Protein AF-A0A1A2FTA5-F1 (afdb_monomer_lite)

Radius of gyration: 16.91 Å; chains: 1; bounding box: 41×37×42 Å

pLDDT: mean 90.86, std 9.46, range [50.75, 98.69]

Foldseek 3Di:
DPLDALVVVLVCLVVVLVVLDQADEDDHHLSLLVLVQPVVSQVVCCVVVVDPDGRDLVVSLVSLLSNLVSCCPSRVYQYEYEQYAQQFLDLPDPQPSSVSSNVSSVSNSVSSVVSCVVSVHHYQDLRVLNVVVSVPDPDTTGPNDDDPVLVVVLVCCVPPDPPAALVNCCVVVRHDQANRSRHGGPNVVVSVCVSVVVVVVD

Structure (mmCIF, N/CA/C/O backbone):
data_AF-A0A1A2FTA5-F1
#
_entry.id   AF-A0A1A2FTA5-F1
#
loop_
_atom_site.group_PDB
_atom_site.id
_atom_site.type_symbol
_atom_site.label_atom_id
_atom_site.label_alt_id
_atom_site.label_comp_id
_atom_site.label_asym_id
_atom_site.label_entity_id
_atom_site.label_seq_id
_atom_site.pdbx_PDB_ins_code
_atom_site.Cartn_x
_atom_site.Cartn_y
_atom_site.Cartn_z
_atom_site.occupancy
_atom_site.B_iso_or_equiv
_atom_site.auth_seq_id
_atom_site.auth_comp_id
_atom_site.auth_asym_id
_atom_site.auth_atom_id
_atom_site.pdbx_PDB_model_num
ATOM 1 N N . MET A 1 1 ? -12.292 2.101 -1.829 1.00 52.12 1 MET A N 1
ATOM 2 C CA . MET A 1 1 ? -12.920 2.127 -3.168 1.00 52.12 1 MET A CA 1
ATOM 3 C C . MET A 1 1 ? -11.838 2.411 -4.208 1.00 52.12 1 MET A C 1
ATOM 5 O O . MET A 1 1 ? -10.692 2.643 -3.828 1.00 52.12 1 MET A O 1
ATOM 9 N N . GLY A 1 2 ? -12.148 2.350 -5.509 1.00 70.06 2 GLY A N 1
ATOM 10 C CA . GLY A 1 2 ? -11.152 2.575 -6.565 1.00 70.06 2 GLY A CA 1
ATOM 11 C C . GLY A 1 2 ? -10.458 3.941 -6.444 1.00 70.06 2 GLY A C 1
ATOM 12 O O . GLY A 1 2 ? -11.114 4.988 -6.419 1.00 70.06 2 GLY A O 1
ATOM 13 N N . GLY A 1 3 ? -9.126 3.929 -6.353 1.00 75.19 3 GLY A N 1
ATOM 14 C CA . GLY A 1 3 ? -8.300 5.142 -6.352 1.00 75.19 3 GLY A CA 1
ATOM 15 C C . GLY A 1 3 ? -8.354 6.001 -5.080 1.00 75.19 3 GLY A C 1
ATOM 16 O O . GLY A 1 3 ? -7.946 7.158 -5.134 1.00 75.19 3 GLY A O 1
ATOM 17 N N . ASP A 1 4 ? -8.891 5.504 -3.961 1.00 87.50 4 ASP A N 1
ATOM 18 C CA . ASP A 1 4 ? -8.940 6.260 -2.698 1.00 87.50 4 ASP A CA 1
ATOM 19 C C . ASP A 1 4 ? -7.559 6.423 -2.053 1.00 87.50 4 ASP A C 1
ATOM 21 O O . ASP A 1 4 ? -6.738 5.504 -2.079 1.00 87.50 4 ASP A O 1
ATOM 25 N N . LEU A 1 5 ? -7.333 7.586 -1.438 1.00 92.94 5 LEU A N 1
ATOM 26 C CA . LEU A 1 5 ? -6.205 7.845 -0.542 1.00 92.94 5 LEU A CA 1
ATOM 27 C C . LEU A 1 5 ? -6.625 7.624 0.920 1.00 92.94 5 LEU A C 1
ATOM 29 O O . LEU A 1 5 ? -7.819 7.541 1.227 1.00 92.94 5 LEU A O 1
ATOM 33 N N . SER A 1 6 ? -5.659 7.611 1.841 1.00 94.19 6 SER A N 1
ATOM 34 C CA . SER A 1 6 ? -5.914 7.535 3.293 1.00 94.19 6 SER A CA 1
ATOM 35 C C . SER A 1 6 ? -6.931 8.573 3.789 1.00 94.19 6 SER A C 1
ATOM 37 O O . SER A 1 6 ? -7.810 8.262 4.590 1.00 94.19 6 SER A O 1
ATOM 39 N N . PHE A 1 7 ? -6.893 9.782 3.232 1.00 92.81 7 PHE A N 1
ATOM 40 C CA . PHE A 1 7 ? -7.853 10.845 3.529 1.00 92.81 7 PHE A CA 1
ATOM 41 C C . PHE A 1 7 ? -9.300 10.469 3.176 1.00 92.81 7 PHE A C 1
ATOM 43 O O . PHE A 1 7 ? -10.237 10.784 3.908 1.00 92.81 7 PHE A O 1
ATOM 50 N N . ASN A 1 8 ? -9.505 9.782 2.050 1.00 91.12 8 ASN A N 1
ATOM 51 C CA . ASN A 1 8 ? -10.828 9.303 1.661 1.00 91.12 8 ASN A CA 1
ATOM 52 C C . ASN A 1 8 ? -11.298 8.197 2.607 1.00 91.12 8 ASN A C 1
ATOM 54 O O . ASN A 1 8 ? -12.461 8.202 3.001 1.00 91.12 8 ASN A O 1
ATOM 58 N N . ALA A 1 9 ? -10.395 7.305 3.028 1.00 92.12 9 ALA A N 1
ATOM 59 C CA . ALA A 1 9 ? -10.722 6.255 3.988 1.00 92.12 9 ALA A CA 1
ATOM 60 C C . ALA A 1 9 ? -11.258 6.831 5.309 1.00 92.12 9 ALA A C 1
ATOM 62 O O . ALA A 1 9 ? -12.267 6.333 5.801 1.00 92.12 9 ALA A O 1
ATOM 63 N N . VAL A 1 10 ? -10.690 7.938 5.812 1.00 93.38 10 VAL A N 1
ATOM 64 C CA . VAL A 1 10 ? -11.210 8.644 7.003 1.00 93.38 10 VAL A CA 1
ATOM 65 C C . VAL A 1 10 ? -12.680 9.049 6.836 1.00 93.38 10 VA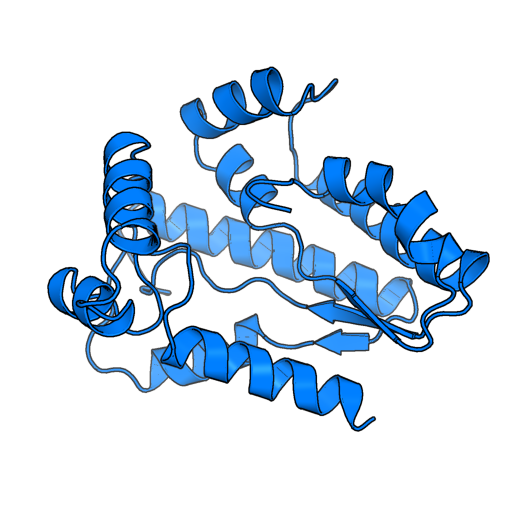L A C 1
ATOM 67 O O . VAL A 1 10 ? -13.475 8.876 7.757 1.00 93.38 10 VAL A O 1
ATOM 70 N N . ARG A 1 11 ? -13.073 9.534 5.651 1.00 90.94 11 ARG A N 1
ATOM 71 C CA . ARG A 1 11 ? -14.462 9.935 5.351 1.00 90.94 11 ARG A CA 1
ATOM 72 C C . ARG A 1 11 ? -15.434 8.759 5.254 1.00 90.94 11 ARG A C 1
ATOM 74 O O . ARG A 1 11 ? -16.642 8.966 5.284 1.00 90.94 11 ARG A O 1
ATOM 81 N N . HIS A 1 12 ? -14.931 7.539 5.094 1.00 90.25 12 HIS A N 1
ATOM 82 C CA . HIS A 1 12 ? -15.756 6.337 5.002 1.00 90.25 12 HIS A CA 1
ATOM 83 C C . HIS A 1 12 ? -15.947 5.634 6.349 1.00 90.25 12 HIS A C 1
ATOM 85 O O . HIS A 1 12 ? -16.748 4.701 6.420 1.00 90.25 12 HIS A O 1
ATOM 91 N N . LEU A 1 13 ? -15.257 6.081 7.405 1.00 93.94 13 LEU A N 1
ATOM 92 C CA . LEU A 1 13 ? -15.263 5.411 8.703 1.00 93.94 13 LEU A CA 1
ATOM 93 C C . LEU A 1 13 ? -16.653 5.335 9.325 1.00 93.94 13 LEU A C 1
ATOM 95 O O . LEU A 1 13 ? -16.993 4.262 9.794 1.00 93.94 13 LEU A O 1
ATOM 99 N N . ASP A 1 14 ? -17.481 6.381 9.234 1.00 94.19 14 ASP A N 1
ATOM 100 C CA . ASP A 1 14 ? -18.837 6.384 9.815 1.00 94.19 14 ASP A CA 1
ATOM 101 C C . ASP A 1 14 ? -19.676 5.197 9.316 1.00 94.19 14 ASP A C 1
ATOM 103 O O . ASP A 1 14 ? -20.380 4.538 10.077 1.00 94.19 14 ASP A O 1
ATOM 107 N N . ARG A 1 15 ? -19.567 4.878 8.019 1.00 93.62 15 ARG A N 1
ATOM 108 C CA . ARG A 1 15 ? -20.275 3.741 7.420 1.00 93.62 15 ARG A CA 1
ATOM 109 C C . ARG A 1 15 ? -19.711 2.405 7.897 1.00 93.62 15 ARG A C 1
ATOM 111 O O . ARG A 1 15 ? -20.467 1.449 8.011 1.00 93.62 15 ARG A O 1
ATOM 118 N N . VAL A 1 16 ? -18.401 2.318 8.116 1.00 93.38 16 VAL A N 1
ATOM 119 C CA . VAL A 1 16 ? -17.742 1.087 8.573 1.00 93.38 16 VAL A CA 1
ATOM 120 C C . VAL A 1 16 ? -18.032 0.845 10.052 1.00 93.38 16 VAL A C 1
ATOM 122 O O . VAL A 1 16 ? -18.391 -0.269 10.420 1.00 93.38 16 VAL A O 1
ATOM 125 N N . THR A 1 17 ? -17.933 1.877 10.892 1.00 94.44 17 THR A N 1
ATOM 126 C CA . THR A 1 17 ? -18.156 1.762 12.336 1.00 94.44 17 THR A CA 1
ATOM 127 C C . THR A 1 17 ? -19.614 1.448 12.657 1.00 94.44 17 THR A C 1
ATOM 129 O O . THR A 1 17 ? -19.875 0.624 13.530 1.00 94.44 17 THR A O 1
ATOM 132 N N . ALA A 1 18 ? -20.563 1.970 11.872 1.00 95.19 18 ALA A N 1
ATOM 133 C CA . ALA A 1 18 ? -21.981 1.626 11.986 1.00 95.19 18 ALA A CA 1
ATOM 134 C C . ALA A 1 18 ? -22.287 0.126 11.783 1.00 95.19 18 ALA A C 1
ATOM 136 O O . ALA A 1 18 ? -23.296 -0.358 12.292 1.00 95.19 18 ALA A O 1
ATOM 137 N N . LEU A 1 19 ? -21.432 -0.624 11.073 1.00 95.56 19 LEU A N 1
ATOM 138 C CA . LEU A 1 19 ? -21.598 -2.073 10.889 1.00 95.56 19 LEU A CA 1
ATOM 139 C C . LEU A 1 19 ? -21.147 -2.893 12.108 1.00 95.56 19 LEU A C 1
ATOM 141 O O . LEU A 1 19 ? -21.440 -4.084 12.161 1.00 95.56 19 LEU A O 1
ATOM 145 N N . ARG A 1 20 ? -20.430 -2.276 13.059 1.00 94.25 20 ARG A N 1
ATOM 146 C CA . ARG A 1 20 ? -19.798 -2.922 14.225 1.00 94.25 20 ARG A CA 1
ATOM 147 C C . ARG A 1 20 ? -19.062 -4.235 13.890 1.00 94.25 20 ARG A C 1
ATOM 149 O O . ARG A 1 20 ? -19.400 -5.285 14.441 1.00 94.25 20 ARG A O 1
ATOM 156 N N . PRO A 1 21 ? -18.101 -4.213 12.950 1.00 95.56 21 PRO A N 1
ATOM 157 C CA . PRO A 1 21 ? -17.338 -5.405 12.602 1.00 95.56 21 PRO A CA 1
ATOM 158 C C . PRO A 1 21 ? -16.468 -5.875 13.773 1.00 95.56 21 PRO A C 1
ATOM 160 O O . PRO A 1 21 ? -15.820 -5.066 14.425 1.00 95.56 21 PRO A O 1
ATOM 163 N N . GLU A 1 22 ? -16.371 -7.189 13.969 1.00 95.75 22 GLU A N 1
ATOM 164 C CA . GLU A 1 22 ? -15.454 -7.779 14.957 1.00 95.75 22 GLU A CA 1
ATOM 165 C C . GLU A 1 22 ? -13.980 -7.576 14.561 1.00 95.75 22 GLU A C 1
ATOM 167 O O . GLU A 1 22 ? -13.123 -7.310 15.400 1.00 95.75 22 GLU A O 1
ATOM 172 N N . ARG A 1 23 ? -13.677 -7.677 13.259 1.00 96.50 23 ARG A N 1
ATOM 173 C CA . ARG A 1 23 ? -12.330 -7.512 12.697 1.00 96.50 23 ARG A CA 1
ATOM 174 C C . ARG A 1 23 ? -12.360 -6.568 11.500 1.00 96.50 23 ARG A C 1
ATOM 176 O O . ARG A 1 23 ? -13.249 -6.663 10.653 1.00 96.50 23 ARG A O 1
ATOM 183 N N . VAL A 1 24 ? -11.361 -5.693 11.388 1.00 97.12 24 VAL A N 1
ATOM 184 C CA . VAL A 1 24 ? -11.184 -4.793 10.237 1.00 97.12 24 VAL A CA 1
ATOM 185 C C . VAL A 1 24 ? -9.752 -4.861 9.735 1.00 97.12 24 VAL A C 1
ATOM 187 O O . VAL A 1 24 ? -8.811 -4.634 10.487 1.00 97.12 24 VAL A O 1
ATOM 190 N N . ILE A 1 25 ? -9.592 -5.115 8.437 1.00 97.56 25 ILE A N 1
ATOM 191 C CA . ILE A 1 25 ? -8.298 -5.047 7.757 1.00 97.56 25 ILE A CA 1
ATOM 192 C C . ILE A 1 25 ? -8.193 -3.704 7.044 1.00 97.56 25 ILE A C 1
ATOM 194 O O . ILE A 1 25 ? -9.041 -3.349 6.223 1.00 97.56 25 ILE A O 1
ATOM 198 N N . VAL A 1 26 ? -7.128 -2.968 7.333 1.00 97.44 26 VAL A N 1
ATOM 199 C CA . VAL A 1 26 ? -6.814 -1.691 6.698 1.00 97.44 26 VAL A CA 1
ATOM 200 C C . VAL A 1 26 ? -5.623 -1.896 5.768 1.00 97.44 26 VAL A C 1
ATOM 202 O O . VAL A 1 26 ? -4.483 -2.025 6.208 1.00 97.44 26 VAL A O 1
ATOM 205 N N . LEU A 1 27 ? -5.898 -1.899 4.463 1.00 97.56 27 LEU A N 1
ATOM 206 C CA . LEU A 1 27 ? -4.902 -1.865 3.392 1.00 97.56 27 LEU A CA 1
ATOM 207 C C . LEU A 1 27 ? -5.121 -0.584 2.575 1.00 97.56 27 LEU A C 1
ATOM 209 O O . LEU A 1 27 ? -5.947 -0.542 1.662 1.00 97.56 27 LEU A O 1
ATOM 213 N N . ILE A 1 28 ? -4.424 0.489 2.951 1.00 96.69 28 ILE A N 1
ATOM 214 C CA . ILE A 1 28 ? -4.549 1.819 2.338 1.00 96.69 28 ILE A CA 1
ATOM 215 C C . ILE A 1 28 ? -3.193 2.523 2.323 1.00 96.69 28 ILE A C 1
ATOM 217 O O . ILE A 1 28 ? -2.433 2.423 3.281 1.00 96.69 28 ILE A O 1
ATOM 221 N N . GLY A 1 29 ? -2.894 3.257 1.250 1.00 96.56 29 GLY A N 1
ATOM 222 C CA . GLY A 1 29 ? -1.665 4.056 1.152 1.00 96.56 29 GLY A CA 1
ATOM 223 C C . GLY A 1 29 ? -0.975 4.016 -0.208 1.00 96.56 29 GLY A C 1
ATOM 224 O O . GLY A 1 29 ? -0.219 4.927 -0.527 1.00 96.56 29 GLY A O 1
ATOM 225 N N . THR A 1 30 ? -1.264 3.033 -1.068 1.00 96.62 30 THR A N 1
ATOM 226 C CA . THR A 1 30 ? -0.633 2.957 -2.400 1.00 96.62 30 THR A CA 1
ATOM 227 C C . THR A 1 30 ? -0.904 4.210 -3.237 1.00 96.62 30 THR A C 1
ATOM 229 O O . THR A 1 30 ? 0.002 4.729 -3.884 1.00 96.62 30 THR A O 1
ATOM 232 N N . ASN A 1 31 ? -2.117 4.770 -3.181 1.00 95.31 31 ASN A N 1
ATOM 233 C CA . ASN A 1 31 ? -2.429 6.018 -3.887 1.00 95.31 31 ASN A CA 1
ATOM 234 C C . ASN A 1 31 ? -1.762 7.245 -3.248 1.00 95.31 31 ASN A C 1
ATOM 236 O O . ASN A 1 31 ? -1.413 8.182 -3.962 1.00 95.31 31 ASN A O 1
ATOM 240 N N . ASP A 1 32 ? -1.538 7.243 -1.932 1.00 96.69 32 ASP A N 1
ATOM 241 C CA . ASP A 1 32 ? -0.762 8.275 -1.241 1.00 96.69 32 ASP A CA 1
ATOM 242 C C . ASP A 1 32 ? 0.711 8.249 -1.704 1.00 96.69 32 ASP A C 1
ATOM 244 O O . ASP A 1 32 ? 1.297 9.299 -1.984 1.00 96.69 32 ASP A O 1
ATOM 248 N N . VAL A 1 33 ? 1.281 7.050 -1.893 1.00 97.00 33 VAL A N 1
ATOM 249 C CA . VAL A 1 33 ? 2.614 6.854 -2.490 1.00 97.00 33 VAL A CA 1
ATOM 250 C C . VAL A 1 33 ? 2.639 7.333 -3.940 1.00 97.00 33 VAL A C 1
ATOM 252 O O . VAL A 1 33 ? 3.523 8.105 -4.313 1.00 97.00 33 VAL A O 1
ATOM 255 N N . MET A 1 34 ? 1.652 6.946 -4.754 1.00 95.44 34 MET A N 1
ATOM 256 C CA . MET A 1 34 ? 1.540 7.390 -6.148 1.00 95.44 34 MET A CA 1
ATOM 257 C C . MET A 1 34 ? 1.417 8.914 -6.257 1.00 95.44 34 MET A C 1
ATOM 259 O O . MET A 1 34 ? 2.044 9.518 -7.125 1.00 95.44 34 MET A O 1
ATOM 263 N N . ALA A 1 35 ? 0.664 9.559 -5.361 1.00 94.25 35 ALA A N 1
ATOM 264 C CA . ALA A 1 35 ? 0.546 11.015 -5.310 1.00 94.25 35 ALA A CA 1
ATOM 265 C C . ALA A 1 35 ? 1.850 11.692 -4.868 1.00 94.25 35 ALA A C 1
ATOM 267 O O . ALA A 1 35 ? 2.183 12.760 -5.377 1.00 94.25 35 ALA A O 1
ATOM 268 N N . SER A 1 36 ? 2.624 11.058 -3.987 1.00 94.44 36 SER A N 1
ATOM 269 C CA . SER A 1 36 ? 3.953 11.547 -3.606 1.00 94.44 36 SER A CA 1
ATOM 270 C C . SER A 1 36 ? 4.962 11.397 -4.749 1.00 94.44 36 SER A C 1
ATOM 272 O O . SER A 1 36 ? 5.790 12.278 -4.982 1.00 94.44 36 SER A O 1
ATOM 274 N N . ALA A 1 37 ? 4.889 10.294 -5.498 1.00 94.38 37 ALA A N 1
ATOM 275 C CA . ALA A 1 37 ? 5.814 9.975 -6.578 1.00 94.38 37 ALA A CA 1
ATOM 276 C C . ALA A 1 37 ? 5.525 10.753 -7.874 1.00 94.38 37 ALA A C 1
ATOM 278 O O . ALA A 1 37 ? 6.454 11.221 -8.533 1.00 94.38 37 ALA A O 1
ATOM 279 N N . PHE A 1 38 ? 4.262 10.928 -8.254 1.00 94.44 38 PHE A N 1
ATOM 280 C CA . PHE A 1 38 ? 3.901 11.370 -9.600 1.00 94.44 38 PHE A CA 1
ATOM 281 C C . PHE A 1 38 ? 3.063 12.659 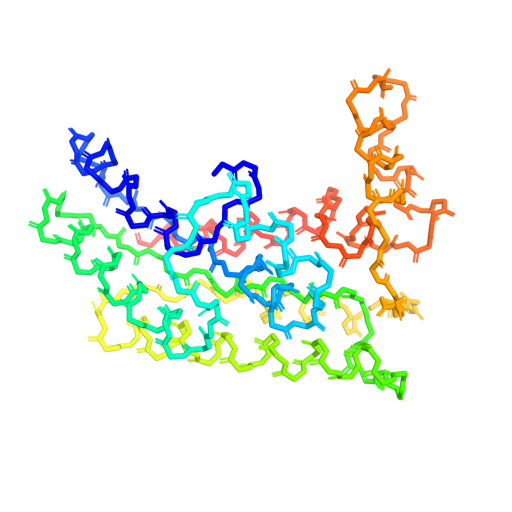-9.575 1.00 94.44 38 PHE A C 1
ATOM 283 O O . PHE A 1 38 ? 1.877 12.618 -9.241 1.00 94.44 38 PHE A O 1
ATOM 290 N N . PRO A 1 39 ? 3.626 13.820 -9.977 1.00 92.19 39 PRO A N 1
ATOM 291 C CA . PRO A 1 39 ? 2.915 15.103 -9.943 1.00 92.19 39 PRO A CA 1
ATOM 292 C C . PRO A 1 39 ? 1.619 15.136 -10.766 1.00 92.19 39 PRO A C 1
ATOM 294 O O . PRO A 1 39 ? 0.645 15.777 -10.369 1.00 92.19 39 PRO A O 1
ATOM 297 N N . ASN A 1 40 ? 1.585 14.435 -11.902 1.00 90.81 40 ASN A N 1
ATOM 298 C CA . ASN A 1 40 ? 0.383 14.286 -12.725 1.00 90.81 40 ASN A CA 1
ATOM 299 C C . ASN A 1 40 ? -0.707 13.483 -11.997 1.00 90.81 40 ASN A C 1
ATOM 301 O O . ASN A 1 40 ? -1.867 13.897 -12.006 1.00 90.81 40 ASN A O 1
ATOM 305 N N . PHE A 1 41 ? -0.342 12.390 -11.319 1.00 91.31 41 PHE A N 1
ATOM 306 C CA . PHE A 1 41 ? -1.273 11.623 -10.490 1.00 91.31 41 PHE A CA 1
ATOM 307 C C . PHE A 1 41 ? -1.783 12.457 -9.314 1.00 91.31 41 PHE A C 1
ATOM 309 O O . PHE A 1 41 ? -2.989 12.541 -9.094 1.00 91.31 41 PHE A O 1
ATOM 316 N N . ARG A 1 42 ? -0.882 13.169 -8.626 1.00 91.25 42 ARG A N 1
ATOM 317 C CA . ARG A 1 42 ? -1.213 14.102 -7.542 1.00 91.25 42 ARG A CA 1
ATOM 318 C C . ARG A 1 42 ? -2.243 15.145 -7.967 1.00 91.25 42 ARG A C 1
ATOM 320 O O . ARG A 1 42 ? -3.235 15.352 -7.273 1.00 91.25 42 ARG A O 1
ATOM 327 N N . ARG A 1 43 ? -2.032 15.794 -9.118 1.00 89.81 43 ARG A N 1
ATOM 328 C CA . ARG A 1 43 ? -2.969 16.793 -9.659 1.00 89.81 43 ARG A CA 1
ATOM 329 C C . ARG A 1 43 ? -4.336 16.174 -9.945 1.00 89.81 43 ARG A C 1
ATOM 331 O O . ARG A 1 43 ? -5.348 16.765 -9.579 1.00 89.81 43 ARG A O 1
ATOM 338 N N . PHE A 1 44 ? -4.354 14.990 -10.556 1.00 88.75 44 PHE A N 1
ATOM 339 C CA . PHE A 1 44 ? -5.585 14.260 -10.848 1.00 88.75 44 PHE A CA 1
ATOM 340 C C . PHE A 1 44 ? -6.377 13.943 -9.572 1.00 88.75 44 PHE A C 1
ATOM 342 O O . PHE A 1 44 ? -7.540 14.336 -9.467 1.00 88.75 44 PHE A O 1
ATOM 349 N N . VAL A 1 45 ? -5.754 13.310 -8.570 1.00 87.62 45 VAL A N 1
ATOM 350 C CA . VAL A 1 45 ? -6.468 12.917 -7.344 1.00 87.62 45 VAL A CA 1
ATOM 351 C C . VAL A 1 45 ? -6.919 14.119 -6.521 1.00 87.62 45 VAL A C 1
ATOM 353 O O . VAL A 1 45 ? -8.000 14.072 -5.946 1.00 87.62 45 VAL A O 1
ATOM 356 N N . ARG A 1 46 ? -6.175 15.233 -6.514 1.00 87.88 46 ARG A N 1
ATOM 357 C CA . ARG A 1 46 ? -6.611 16.458 -5.822 1.00 87.88 46 ARG A CA 1
ATOM 358 C C . ARG A 1 46 ? -7.930 16.995 -6.367 1.00 87.88 46 ARG A C 1
ATOM 360 O O . ARG A 1 46 ? -8.827 17.297 -5.583 1.00 87.88 46 ARG A O 1
ATOM 367 N N . VAL A 1 47 ? -8.053 17.077 -7.692 1.00 85.88 47 VAL A N 1
ATOM 368 C CA . VAL A 1 47 ? -9.275 17.556 -8.353 1.00 85.88 47 VAL A CA 1
ATOM 369 C C . VAL A 1 47 ? -10.399 16.536 -8.188 1.00 85.88 47 VAL A C 1
ATOM 371 O O . VAL A 1 47 ? -11.489 16.878 -7.733 1.00 85.88 47 VAL A O 1
ATOM 374 N N . TRP A 1 48 ? -10.129 15.270 -8.508 1.00 83.31 48 TRP A N 1
ATOM 375 C CA . TRP A 1 48 ? -11.169 14.248 -8.598 1.00 83.31 48 TRP A CA 1
ATOM 376 C C . TRP A 1 48 ? -11.670 13.769 -7.228 1.00 83.31 48 TRP A C 1
ATOM 378 O O . TRP A 1 48 ? -12.864 13.542 -7.047 1.00 83.31 48 TRP A O 1
ATOM 388 N N . LYS A 1 49 ? -10.782 13.675 -6.229 1.00 81.88 49 LYS A N 1
ATOM 389 C CA . LYS A 1 49 ? -11.116 13.266 -4.851 1.00 81.88 49 LYS A CA 1
ATOM 390 C C . LYS A 1 49 ? -11.361 14.450 -3.907 1.00 81.88 49 LYS A C 1
ATOM 392 O O . LYS A 1 49 ? -11.606 14.226 -2.720 1.00 81.88 49 LYS A O 1
ATOM 397 N N . ARG A 1 50 ? -11.336 15.689 -4.424 1.00 82.00 50 ARG A N 1
ATOM 398 C CA . ARG A 1 50 ? -11.579 16.940 -3.678 1.00 82.00 50 ARG A CA 1
ATOM 399 C C . ARG A 1 50 ? -10.742 17.017 -2.397 1.00 82.00 50 ARG A C 1
ATOM 401 O O . ARG A 1 50 ? -11.278 17.171 -1.295 1.00 82.00 50 ARG A O 1
ATOM 408 N N . LEU A 1 51 ? -9.432 16.834 -2.550 1.00 78.19 51 LEU A N 1
ATOM 409 C CA . LEU A 1 51 ? -8.486 16.924 -1.439 1.00 78.19 51 LEU A CA 1
ATOM 410 C C . LEU A 1 51 ? -8.245 18.400 -1.114 1.00 78.19 51 LEU A C 1
ATOM 412 O O . LEU A 1 51 ? -7.834 19.164 -1.990 1.00 78.19 51 LEU A O 1
ATOM 416 N N . SER A 1 52 ? -8.507 18.790 0.134 1.00 73.94 52 SER A N 1
ATOM 417 C CA . SER A 1 52 ? -8.262 20.153 0.624 1.00 73.94 52 SER A CA 1
ATOM 418 C C . SER A 1 52 ? -6.772 20.483 0.675 1.00 73.94 52 SER A C 1
ATOM 420 O O . SER A 1 52 ? -6.381 21.624 0.458 1.00 73.94 52 SER A O 1
ATOM 422 N N . GLU A 1 53 ? -5.941 19.471 0.910 1.00 75.56 53 GLU A N 1
ATOM 423 C CA . GLU A 1 53 ? -4.501 19.600 1.096 1.00 75.56 53 GLU A CA 1
ATOM 424 C C . GLU A 1 53 ? -3.731 18.614 0.220 1.00 75.56 53 GLU A C 1
ATOM 426 O O . GLU A 1 53 ? -4.287 17.685 -0.377 1.00 75.56 53 GLU A O 1
ATOM 431 N N . GLU A 1 54 ? -2.427 18.843 0.115 1.00 82.19 54 GLU A N 1
ATOM 432 C CA . GLU A 1 54 ? -1.543 17.983 -0.650 1.00 82.19 54 GLU A CA 1
ATOM 433 C C . GLU A 1 54 ? -1.246 16.673 0.103 1.00 82.19 54 GLU A C 1
ATOM 435 O O . GLU A 1 54 ? -0.920 16.716 1.291 1.00 82.19 54 GLU A O 1
ATOM 440 N N . PRO A 1 55 ? -1.330 15.504 -0.565 1.00 86.44 55 PRO A N 1
ATOM 441 C CA . PRO A 1 55 ? -0.900 14.243 0.027 1.00 86.44 55 PRO A CA 1
ATOM 442 C C . PRO A 1 55 ? 0.564 14.308 0.465 1.00 86.44 55 PRO A C 1
ATOM 444 O O . PRO A 1 55 ? 1.433 14.712 -0.305 1.00 86.44 55 PRO A O 1
ATOM 447 N N . SER A 1 56 ? 0.833 13.878 1.693 1.00 91.81 56 SER A N 1
ATOM 448 C CA . SER A 1 56 ? 2.179 13.789 2.254 1.00 91.81 56 SER A CA 1
ATOM 449 C C . SER A 1 56 ? 2.270 12.617 3.228 1.00 91.81 56 SER A C 1
ATOM 451 O O . SER A 1 56 ? 1.253 12.085 3.681 1.00 91.81 56 SER A O 1
ATOM 453 N N . THR A 1 57 ? 3.491 12.222 3.581 1.00 95.25 57 THR A N 1
ATOM 454 C CA . THR A 1 57 ? 3.743 11.193 4.601 1.00 95.25 57 THR A CA 1
ATOM 455 C C . THR A 1 57 ? 3.203 11.600 5.973 1.00 95.25 57 THR A C 1
ATOM 457 O O . THR A 1 57 ? 2.633 10.766 6.673 1.00 95.25 57 THR A O 1
ATOM 460 N N . ALA A 1 58 ? 3.309 12.883 6.337 1.00 95.19 58 ALA A N 1
ATOM 461 C CA . ALA A 1 58 ? 2.753 13.415 7.582 1.00 95.19 58 ALA A CA 1
ATOM 462 C C . ALA A 1 58 ? 1.224 13.269 7.622 1.00 95.19 58 ALA A C 1
ATOM 464 O O . ALA A 1 58 ? 0.680 12.701 8.568 1.00 95.19 58 ALA A O 1
ATOM 465 N N . ARG A 1 59 ? 0.531 13.667 6.545 1.00 93.81 59 ARG A N 1
ATOM 466 C CA . ARG A 1 59 ? -0.931 13.519 6.458 1.00 93.81 59 ARG A CA 1
ATOM 467 C C . ARG A 1 59 ? -1.357 12.058 6.426 1.00 93.81 59 ARG A C 1
ATOM 469 O O . ARG A 1 59 ? -2.354 11.705 7.045 1.00 93.81 59 ARG A O 1
ATOM 476 N N . PHE A 1 60 ? -0.590 11.193 5.765 1.00 96.94 60 PHE A N 1
ATOM 477 C CA . PHE A 1 60 ? -0.830 9.753 5.806 1.00 96.94 60 PHE A CA 1
ATOM 478 C C . PHE A 1 60 ? -0.763 9.204 7.242 1.00 96.94 60 PHE A C 1
ATOM 480 O O . PHE A 1 60 ? -1.675 8.493 7.660 1.00 96.94 60 PHE A O 1
ATOM 487 N N . LYS A 1 61 ? 0.257 9.590 8.023 1.00 97.00 61 LYS A N 1
ATOM 488 C CA . LYS A 1 61 ? 0.398 9.204 9.439 1.00 97.00 61 LYS A CA 1
ATOM 489 C C . LYS A 1 61 ? -0.774 9.687 10.297 1.00 97.00 61 LYS A C 1
ATOM 491 O O . LYS A 1 61 ? -1.315 8.920 11.096 1.00 97.00 61 LYS A O 1
ATOM 496 N N . GLU A 1 62 ? -1.192 10.937 10.115 1.00 95.62 62 GLU A N 1
ATOM 497 C CA . GLU A 1 62 ? -2.349 11.507 10.817 1.00 95.62 62 GLU A CA 1
ATOM 498 C C . GLU A 1 62 ? -3.641 10.755 10.472 1.00 95.62 62 GLU A C 1
ATOM 500 O O . GLU A 1 62 ? -4.371 10.329 11.369 1.00 95.62 62 GLU A O 1
ATOM 505 N N . ASN A 1 63 ? -3.893 10.518 9.181 1.00 96.00 63 ASN A N 1
ATOM 506 C CA . ASN A 1 63 ? -5.069 9.781 8.722 1.00 96.00 63 ASN A CA 1
ATOM 507 C C . ASN A 1 63 ? -5.089 8.354 9.275 1.00 96.00 63 ASN A C 1
ATOM 509 O O . ASN A 1 63 ? -6.137 7.889 9.718 1.00 96.00 63 ASN A O 1
ATOM 513 N N . LEU A 1 64 ? -3.945 7.665 9.284 1.00 96.88 64 LEU A N 1
ATOM 514 C CA . LEU A 1 64 ? -3.855 6.299 9.793 1.00 96.88 64 LEU A CA 1
ATOM 515 C C . LEU A 1 64 ? -4.134 6.237 11.300 1.00 96.88 64 LEU A C 1
ATOM 517 O O . LEU A 1 64 ? -4.900 5.383 11.741 1.00 96.88 64 LEU A O 1
ATOM 521 N N . THR A 1 65 ? -3.610 7.197 12.066 1.00 95.81 65 THR A N 1
ATOM 522 C CA . THR A 1 65 ? -3.926 7.352 13.497 1.00 95.81 65 THR A CA 1
ATOM 523 C C . THR A 1 65 ? -5.429 7.531 13.724 1.00 95.81 65 THR A C 1
ATOM 525 O O . THR A 1 65 ? -6.008 6.892 14.603 1.00 95.81 65 THR A O 1
ATOM 528 N N . VAL A 1 66 ? -6.085 8.374 12.916 1.00 96.12 66 VAL A N 1
ATOM 529 C CA . VAL A 1 66 ? -7.540 8.579 12.991 1.00 96.12 66 VAL A CA 1
ATOM 530 C C . VAL A 1 66 ? -8.296 7.296 12.647 1.00 96.12 66 VAL A C 1
ATOM 532 O O . VAL A 1 66 ? -9.210 6.928 13.381 1.00 96.12 66 VAL A O 1
ATOM 535 N N . ILE A 1 67 ? -7.908 6.599 11.575 1.00 96.44 67 ILE A N 1
ATOM 536 C CA . ILE A 1 67 ? -8.531 5.338 11.146 1.00 96.44 67 ILE A CA 1
ATOM 537 C C . ILE A 1 67 ? -8.484 4.302 12.269 1.00 96.44 67 ILE A C 1
ATOM 539 O O . ILE A 1 67 ? -9.535 3.811 12.674 1.00 96.44 67 ILE A O 1
ATOM 543 N N . VAL A 1 68 ? -7.297 4.018 12.812 1.00 96.31 68 VAL A N 1
ATOM 544 C CA . VAL A 1 68 ? -7.119 3.022 13.882 1.00 96.31 68 VAL A CA 1
ATOM 545 C C . VAL A 1 68 ? -7.950 3.392 15.106 1.00 96.31 68 VAL A C 1
ATOM 547 O O . VAL A 1 68 ? -8.767 2.595 15.564 1.00 96.31 68 VAL A O 1
ATOM 550 N N . ARG A 1 69 ? -7.817 4.638 15.582 1.00 95.69 69 ARG A N 1
ATOM 551 C CA . ARG A 1 69 ? -8.515 5.111 16.781 1.00 95.69 69 ARG A CA 1
ATOM 552 C C . ARG A 1 69 ? -10.031 4.998 16.647 1.00 95.69 69 ARG A C 1
ATOM 554 O O . ARG A 1 69 ? -10.687 4.593 17.604 1.00 95.69 69 ARG A O 1
ATOM 561 N N . ARG A 1 70 ? -10.596 5.408 15.509 1.00 96.31 70 ARG A N 1
ATOM 562 C CA . ARG A 1 70 ? -12.050 5.390 15.301 1.00 96.31 70 ARG A CA 1
ATOM 563 C C . ARG A 1 70 ? -12.579 3.966 15.178 1.00 96.31 70 ARG A C 1
ATOM 565 O O . ARG A 1 70 ? -13.570 3.651 15.820 1.00 96.31 70 ARG A O 1
ATOM 572 N N . LEU A 1 71 ? -11.897 3.094 14.433 1.00 96.44 71 LEU A N 1
ATOM 573 C CA . LEU A 1 71 ? -12.298 1.689 14.312 1.00 96.44 71 LEU A CA 1
ATOM 574 C C . LEU A 1 71 ? -12.299 0.976 15.671 1.00 96.44 71 LEU A C 1
ATOM 576 O O . LEU A 1 71 ? -13.268 0.303 16.002 1.00 96.44 71 LEU A O 1
ATOM 580 N N . GLN A 1 72 ? -11.268 1.183 16.490 1.00 94.38 72 GLN A N 1
ATOM 581 C CA . GLN A 1 72 ? -11.203 0.578 17.822 1.00 94.38 72 GLN A CA 1
ATOM 582 C C . GLN A 1 72 ? -12.245 1.165 18.780 1.00 94.38 72 GLN A C 1
ATOM 584 O O . GLN A 1 72 ? -12.921 0.428 19.480 1.00 94.38 72 GLN A O 1
ATOM 589 N N . ARG A 1 73 ? -12.406 2.495 18.830 1.00 94.31 73 ARG A N 1
ATOM 590 C CA . ARG A 1 73 ? -13.265 3.128 19.850 1.00 94.31 73 ARG A CA 1
ATOM 591 C C . ARG A 1 73 ? -14.746 3.143 19.508 1.00 94.31 73 ARG A C 1
ATOM 593 O O . ARG A 1 73 ? -15.566 3.123 20.416 1.00 94.31 73 ARG A O 1
ATOM 600 N N . GLU A 1 74 ? -15.088 3.265 18.230 1.00 95.25 74 GLU A N 1
ATOM 601 C CA . GLU A 1 74 ? -16.483 3.408 17.799 1.00 95.25 74 GLU A CA 1
ATOM 602 C C . GLU A 1 74 ? -17.103 2.072 17.388 1.00 95.25 74 GLU A C 1
ATOM 604 O O . GLU A 1 74 ? -18.322 1.938 17.445 1.00 95.25 74 GLU A O 1
ATOM 609 N N . ALA A 1 75 ? -16.288 1.092 16.980 1.00 92.75 75 ALA A N 1
ATOM 610 C CA . ALA A 1 75 ? -16.769 -0.221 16.555 1.00 92.75 75 ALA A CA 1
ATOM 611 C C . ALA A 1 75 ? -16.313 -1.383 17.447 1.00 92.75 75 ALA A C 1
ATOM 613 O O . ALA A 1 75 ? -16.788 -2.492 17.224 1.00 92.75 75 ALA A O 1
ATOM 614 N N . ASP A 1 76 ? -15.422 -1.142 18.418 1.00 93.75 76 ASP A N 1
ATOM 615 C CA . ASP A 1 76 ? -14.773 -2.189 19.227 1.00 93.75 76 ASP A CA 1
ATOM 616 C C . ASP A 1 76 ? -14.083 -3.263 18.362 1.00 93.75 76 ASP A C 1
ATOM 618 O O . ASP A 1 76 ? -14.012 -4.441 18.700 1.00 93.75 76 ASP A O 1
ATOM 622 N N . ALA A 1 77 ? -13.606 -2.850 17.182 1.00 96.06 77 ALA A N 1
ATOM 623 C CA . ALA A 1 77 ? -13.052 -3.761 16.195 1.00 96.06 77 ALA A CA 1
ATOM 624 C C . ALA A 1 77 ? -11.588 -4.088 16.498 1.00 96.06 77 ALA A C 1
ATOM 626 O O . ALA A 1 77 ? -10.773 -3.190 16.747 1.00 96.06 77 ALA A O 1
ATOM 627 N N . ARG A 1 78 ? -11.209 -5.357 16.324 1.00 96.56 78 ARG A N 1
ATOM 628 C CA . ARG A 1 78 ? -9.803 -5.746 16.195 1.00 96.56 78 ARG A CA 1
ATOM 629 C C . ARG A 1 78 ? -9.276 -5.292 14.833 1.00 96.56 78 ARG A C 1
ATOM 631 O O . ARG A 1 78 ? -9.771 -5.714 13.786 1.00 96.56 78 ARG A O 1
ATOM 638 N N . VAL A 1 79 ? -8.277 -4.415 14.836 1.00 97.88 79 VAL A N 1
ATOM 639 C CA . VAL A 1 79 ? -7.753 -3.788 13.615 1.00 97.88 79 VAL A CA 1
ATOM 640 C C . VAL A 1 79 ? -6.450 -4.455 13.187 1.00 97.88 79 VAL A C 1
ATOM 642 O O . VAL A 1 79 ? -5.495 -4.471 13.953 1.00 97.88 79 VAL A O 1
ATOM 645 N N . GLY A 1 80 ? -6.396 -4.933 11.944 1.00 98.19 80 GLY A N 1
ATOM 646 C CA . GLY A 1 80 ? -5.175 -5.375 11.274 1.00 98.19 80 GLY A CA 1
ATOM 647 C C . GLY A 1 80 ? -4.705 -4.345 10.245 1.00 98.19 80 GLY A C 1
ATOM 648 O O . GLY A 1 80 ? -5.395 -4.087 9.257 1.00 98.19 80 GLY A O 1
ATOM 649 N N . LEU A 1 81 ? -3.530 -3.753 10.450 1.00 98.44 81 LEU A N 1
ATOM 650 C CA . LEU A 1 81 ? -2.889 -2.834 9.511 1.00 98.44 81 LEU A CA 1
ATOM 651 C C . LEU A 1 81 ? -1.946 -3.595 8.578 1.00 98.44 81 LEU A C 1
ATOM 653 O O . LEU A 1 81 ? -0.901 -4.088 9.001 1.00 98.44 81 LEU A O 1
ATOM 657 N N . SER A 1 82 ? -2.289 -3.657 7.293 1.00 98.62 82 SER A N 1
ATOM 658 C CA . SER A 1 82 ? -1.439 -4.279 6.279 1.00 98.62 82 SER A CA 1
ATOM 659 C C . SER A 1 82 ? -0.407 -3.312 5.740 1.00 98.62 82 SER A C 1
ATOM 661 O O . SER A 1 82 ? -0.747 -2.210 5.307 1.00 98.62 82 SER A O 1
ATOM 663 N N . SER A 1 83 ? 0.849 -3.762 5.677 1.00 98.69 83 SER A N 1
ATOM 664 C CA . SER A 1 83 ? 1.839 -3.109 4.827 1.00 98.69 83 SER A CA 1
ATOM 665 C C . SER A 1 83 ? 1.410 -3.157 3.358 1.00 98.69 83 SER A C 1
ATOM 667 O O . SER A 1 83 ? 0.580 -3.970 2.950 1.00 98.69 83 SER A O 1
ATOM 669 N N . LEU A 1 84 ? 1.933 -2.224 2.571 1.00 98.38 84 LEU A N 1
ATOM 670 C CA . LEU A 1 84 ? 1.678 -2.087 1.145 1.00 98.38 84 LEU A CA 1
ATOM 671 C C . LEU A 1 84 ? 2.550 -3.063 0.353 1.00 98.38 84 LEU A C 1
ATOM 673 O O . LEU A 1 84 ? 3.725 -3.242 0.679 1.00 98.38 84 LEU A O 1
ATOM 677 N N . ALA A 1 85 ? 2.011 -3.605 -0.740 1.00 97.69 85 ALA A N 1
ATOM 678 C CA . ALA A 1 85 ? 2.824 -4.245 -1.772 1.00 97.69 85 ALA A CA 1
ATOM 679 C C . ALA A 1 85 ? 3.873 -3.262 -2.332 1.00 97.69 85 ALA A C 1
ATOM 681 O O . ALA A 1 85 ? 3.633 -2.048 -2.332 1.00 97.69 85 ALA A O 1
ATOM 682 N N . PRO A 1 86 ? 5.014 -3.756 -2.846 1.00 97.12 86 PRO A N 1
ATOM 683 C CA . PRO A 1 86 ? 5.899 -2.926 -3.653 1.00 97.12 86 PRO A CA 1
ATOM 684 C C . PRO A 1 86 ? 5.159 -2.361 -4.877 1.00 97.12 86 PRO A C 1
ATOM 686 O O . PRO A 1 86 ? 4.197 -2.942 -5.367 1.00 97.12 86 PRO A O 1
ATOM 689 N N . LEU A 1 87 ? 5.622 -1.215 -5.378 1.00 96.38 87 LEU A N 1
ATOM 690 C CA . LEU A 1 87 ? 5.232 -0.699 -6.690 1.00 96.38 87 LEU A CA 1
ATOM 691 C C . LEU A 1 87 ? 6.322 -1.088 -7.682 1.00 96.38 87 LEU A C 1
ATOM 693 O O . LEU A 1 87 ? 7.456 -0.638 -7.539 1.00 96.38 87 LEU A O 1
ATOM 697 N N . GLY A 1 88 ? 5.988 -1.915 -8.667 1.00 95.50 88 GLY A N 1
ATOM 698 C CA . GLY A 1 88 ? 6.963 -2.643 -9.475 1.00 95.50 88 GLY A CA 1
ATOM 699 C C . GLY A 1 88 ? 7.556 -3.855 -8.750 1.00 95.50 88 GLY A C 1
ATOM 700 O O . GLY A 1 88 ? 7.203 -4.163 -7.615 1.00 95.50 88 GLY A O 1
ATOM 701 N N . GLU A 1 89 ? 8.458 -4.565 -9.427 1.00 95.88 89 GLU A N 1
ATOM 702 C CA . GLU A 1 89 ? 8.959 -5.876 -8.985 1.00 95.88 89 GLU A CA 1
ATOM 703 C C . GLU A 1 89 ? 10.483 -5.922 -8.877 1.00 95.88 89 GLU A C 1
ATOM 705 O O . GLU A 1 89 ? 11.046 -6.998 -8.748 1.00 95.88 89 GLU A O 1
ATOM 710 N N . GLU A 1 90 ? 11.164 -4.774 -8.928 1.00 95.00 90 GLU A N 1
ATOM 711 C CA . GLU A 1 90 ? 12.628 -4.696 -8.871 1.00 95.00 90 GLU A CA 1
ATOM 712 C C . GLU A 1 90 ? 13.100 -3.939 -7.610 1.00 95.00 90 GLU A C 1
ATOM 714 O O . GLU A 1 90 ? 13.267 -2.709 -7.634 1.00 95.00 90 GLU A O 1
ATOM 719 N N . PRO A 1 91 ? 13.329 -4.645 -6.481 1.00 91.88 91 PRO A N 1
ATOM 720 C CA . PRO A 1 91 ? 13.703 -4.028 -5.208 1.00 91.88 91 PRO A CA 1
ATOM 721 C C . PRO A 1 91 ? 15.063 -3.322 -5.227 1.00 91.88 91 PRO A C 1
ATOM 723 O O . PRO A 1 91 ? 15.272 -2.382 -4.461 1.00 91.88 91 PRO A O 1
ATOM 726 N N . ARG A 1 92 ? 15.991 -3.751 -6.095 1.00 91.88 92 ARG A N 1
ATOM 727 C CA . ARG A 1 92 ? 17.363 -3.212 -6.176 1.00 91.88 92 ARG A CA 1
ATOM 728 C C . ARG A 1 92 ? 17.619 -2.443 -7.474 1.00 91.88 92 ARG A C 1
ATOM 730 O O . ARG A 1 92 ? 18.754 -2.333 -7.928 1.00 91.88 92 ARG A O 1
ATOM 737 N N . SER A 1 93 ? 16.561 -1.894 -8.067 1.00 94.00 93 SER A N 1
ATOM 738 C CA . SER A 1 93 ? 16.640 -1.156 -9.327 1.00 94.00 93 SER A CA 1
ATOM 739 C C . SER A 1 93 ? 17.524 0.085 -9.216 1.00 94.00 93 SER A C 1
ATOM 741 O O . SER A 1 93 ? 17.265 0.958 -8.390 1.00 94.00 93 SER A O 1
ATOM 743 N N . ALA A 1 94 ? 18.459 0.242 -10.155 1.00 94.81 94 ALA A N 1
ATOM 744 C CA . ALA A 1 94 ? 19.170 1.502 -10.373 1.00 94.81 94 ALA A CA 1
ATOM 745 C C . ALA A 1 94 ? 18.327 2.553 -11.130 1.00 94.81 94 ALA A C 1
ATOM 747 O O . ALA A 1 94 ? 18.682 3.729 -11.163 1.00 94.81 94 ALA A O 1
ATOM 748 N N . HIS A 1 95 ? 17.198 2.162 -11.743 1.00 97.19 95 HIS A N 1
ATOM 749 C CA . HIS A 1 95 ? 16.322 3.106 -12.442 1.00 97.19 95 HIS A CA 1
ATOM 750 C C . HIS A 1 95 ? 15.718 4.130 -11.455 1.00 97.19 95 HIS A C 1
ATOM 752 O O . HIS A 1 95 ? 15.030 3.707 -10.519 1.00 97.19 95 HIS A O 1
ATOM 758 N N . PRO A 1 96 ? 15.859 5.454 -11.684 1.00 96.81 96 PRO A N 1
ATOM 759 C CA . PRO A 1 96 ? 15.497 6.485 -10.703 1.00 96.81 96 PRO A CA 1
ATOM 760 C C . PRO A 1 96 ? 14.045 6.433 -10.220 1.00 96.81 96 PRO A C 1
ATOM 762 O O . PRO A 1 96 ? 13.773 6.615 -9.035 1.00 96.81 96 PRO A O 1
ATOM 765 N N . VAL A 1 97 ? 13.098 6.156 -11.124 1.00 96.94 97 VAL A N 1
ATOM 766 C CA . VAL A 1 97 ? 11.671 6.062 -10.765 1.00 96.94 97 VAL A CA 1
ATOM 767 C C . VAL A 1 97 ? 11.408 4.882 -9.831 1.00 96.94 97 VAL A C 1
ATOM 769 O O . VAL A 1 97 ? 10.801 5.073 -8.782 1.00 96.94 97 VAL A O 1
ATOM 772 N N . GLN A 1 98 ? 11.913 3.691 -10.158 1.00 97.44 98 GLN A N 1
ATOM 773 C CA . GLN A 1 98 ? 11.731 2.502 -9.327 1.00 97.44 98 GLN A CA 1
ATOM 774 C C . GLN A 1 98 ? 12.461 2.648 -7.985 1.00 97.44 98 GLN A C 1
ATOM 776 O O . GLN A 1 98 ? 11.883 2.347 -6.948 1.00 97.44 98 GLN A O 1
ATOM 781 N N . ALA A 1 99 ? 13.692 3.175 -7.979 1.00 97.69 99 ALA A N 1
ATOM 782 C CA . ALA A 1 99 ? 14.444 3.426 -6.748 1.00 97.69 99 ALA A CA 1
ATOM 783 C C . ALA A 1 99 ? 13.686 4.375 -5.804 1.00 97.69 99 ALA A C 1
ATOM 785 O O . ALA A 1 99 ? 13.563 4.117 -4.605 1.00 97.69 99 ALA A O 1
ATOM 786 N N . ARG A 1 100 ? 13.101 5.446 -6.357 1.00 97.56 100 ARG A N 1
ATOM 787 C CA . ARG A 1 100 ? 12.265 6.382 -5.598 1.00 97.56 100 ARG A CA 1
ATOM 788 C C . ARG A 1 100 ? 10.999 5.721 -5.055 1.00 97.56 100 ARG A C 1
ATOM 790 O O . ARG A 1 100 ? 10.631 5.986 -3.913 1.00 97.56 100 ARG A O 1
ATOM 797 N N . LEU A 1 101 ? 10.339 4.872 -5.842 1.00 97.94 101 LEU A N 1
ATOM 798 C CA . LEU A 1 101 ? 9.164 4.125 -5.389 1.00 97.94 101 LEU A CA 1
ATOM 799 C C . LEU A 1 101 ? 9.507 3.148 -4.264 1.00 97.94 101 LEU A C 1
ATOM 801 O O . LEU A 1 101 ? 8.789 3.124 -3.270 1.00 97.94 101 LEU A O 1
ATOM 805 N N . ASN A 1 102 ? 10.630 2.433 -4.359 1.00 97.94 102 ASN A N 1
ATOM 806 C CA . ASN A 1 102 ? 11.108 1.549 -3.293 1.00 97.94 102 ASN A CA 1
ATOM 807 C C . ASN A 1 102 ? 11.329 2.328 -1.985 1.00 97.94 102 ASN A C 1
ATOM 809 O O . ASN A 1 102 ? 10.863 1.903 -0.929 1.00 97.94 102 ASN A O 1
ATOM 813 N N . GLY A 1 103 ? 11.968 3.503 -2.055 1.00 98.25 103 GLY A N 1
ATOM 814 C CA . GLY A 1 103 ? 12.174 4.367 -0.886 1.00 98.25 103 GLY A CA 1
ATOM 815 C C . GLY A 1 103 ? 10.870 4.903 -0.282 1.00 98.25 103 GLY A C 1
ATOM 816 O O . GLY A 1 103 ? 10.713 4.929 0.941 1.00 98.25 103 GLY A O 1
ATOM 817 N N . LEU A 1 104 ? 9.899 5.285 -1.118 1.00 98.12 104 LEU A N 1
ATOM 818 C CA . LEU A 1 104 ? 8.584 5.722 -0.640 1.00 98.12 104 LEU A CA 1
ATOM 819 C C . LEU A 1 104 ? 7.803 4.564 -0.010 1.00 98.12 104 LEU A C 1
ATOM 821 O O . LEU A 1 104 ? 7.271 4.734 1.081 1.00 98.12 104 LEU A O 1
ATOM 825 N N . ILE A 1 105 ? 7.775 3.382 -0.629 1.00 98.44 105 ILE A N 1
ATOM 826 C CA . ILE A 1 105 ? 7.120 2.197 -0.055 1.00 98.44 105 ILE A CA 1
ATOM 827 C C . ILE A 1 105 ? 7.726 1.846 1.304 1.00 98.44 105 ILE A C 1
ATOM 829 O O . ILE A 1 105 ? 6.978 1.657 2.262 1.00 98.44 105 ILE A O 1
ATOM 833 N N . ALA A 1 106 ? 9.057 1.847 1.428 1.00 98.44 106 ALA A N 1
ATOM 834 C CA . ALA A 1 106 ? 9.726 1.636 2.711 1.00 98.44 106 ALA A CA 1
ATOM 835 C C . ALA A 1 106 ? 9.293 2.674 3.761 1.00 98.44 106 ALA A C 1
ATOM 837 O O . ALA A 1 106 ? 8.965 2.314 4.891 1.00 98.44 106 ALA A O 1
ATOM 838 N N . THR A 1 107 ? 9.215 3.951 3.373 1.00 98.62 107 THR A N 1
ATOM 839 C CA . THR A 1 107 ? 8.774 5.039 4.262 1.00 98.62 107 THR A CA 1
ATOM 840 C C . THR A 1 107 ? 7.337 4.831 4.749 1.00 98.62 107 THR A C 1
ATOM 842 O O . THR A 1 107 ? 7.070 4.885 5.949 1.00 98.62 107 THR A O 1
ATOM 845 N N . TYR A 1 108 ? 6.401 4.565 3.834 1.00 98.62 108 TYR A N 1
ATOM 846 C CA . TYR A 1 108 ? 4.987 4.377 4.169 1.00 98.62 108 TYR A CA 1
ATOM 847 C C . TYR A 1 108 ? 4.756 3.103 4.988 1.00 98.62 108 TYR A C 1
ATOM 849 O O . TYR A 1 108 ? 4.015 3.136 5.968 1.00 98.62 108 TYR A O 1
ATOM 857 N N . ASN A 1 109 ? 5.440 2.004 4.663 1.00 98.69 109 ASN A N 1
ATOM 858 C CA . ASN A 1 109 ? 5.379 0.772 5.451 1.00 98.69 109 ASN A CA 1
ATOM 859 C C . ASN A 1 109 ? 5.977 0.945 6.852 1.00 98.69 109 ASN A C 1
ATOM 861 O O . ASN A 1 109 ? 5.465 0.348 7.799 1.00 98.69 109 ASN A O 1
ATOM 865 N N . GLY A 1 110 ? 6.992 1.802 7.007 1.00 98.56 110 GLY A N 1
ATOM 866 C CA . GLY A 1 110 ? 7.499 2.225 8.314 1.00 98.56 110 GLY A CA 1
ATOM 867 C C . GLY A 1 110 ? 6.431 2.939 9.148 1.00 98.56 110 GLY A C 1
ATOM 868 O O . GLY A 1 110 ? 6.220 2.577 10.302 1.00 98.56 110 GLY A O 1
ATOM 869 N N . ILE A 1 111 ? 5.692 3.877 8.544 1.00 98.56 111 ILE A N 1
ATOM 870 C CA . ILE A 1 111 ? 4.571 4.572 9.204 1.00 98.56 111 ILE A CA 1
ATOM 871 C C . ILE A 1 111 ? 3.458 3.590 9.594 1.00 98.56 111 ILE A C 1
ATOM 873 O O . ILE A 1 111 ? 2.925 3.677 10.696 1.00 98.56 111 ILE A O 1
ATOM 877 N N . ILE A 1 112 ? 3.117 2.639 8.718 1.00 98.62 112 ILE A N 1
ATOM 878 C CA . ILE A 1 112 ? 2.097 1.617 9.005 1.00 98.62 112 ILE A CA 1
ATOM 879 C C . ILE A 1 112 ? 2.518 0.749 10.194 1.00 98.62 112 ILE A C 1
ATOM 881 O O . ILE A 1 112 ? 1.717 0.501 11.094 1.00 98.62 112 ILE A O 1
ATOM 885 N N . ARG A 1 113 ? 3.783 0.322 10.224 1.00 98.25 113 ARG A N 1
ATOM 886 C CA . ARG A 1 113 ? 4.344 -0.471 11.320 1.00 98.25 113 ARG A CA 1
ATOM 887 C C . ARG A 1 113 ? 4.341 0.296 12.646 1.00 98.25 113 ARG A C 1
ATOM 889 O O . ARG A 1 113 ? 3.982 -0.280 13.667 1.00 98.25 113 ARG A O 1
ATOM 896 N N . GLU A 1 114 ? 4.700 1.580 12.628 1.00 97.31 114 GLU A N 1
ATOM 897 C CA . GLU A 1 114 ? 4.640 2.457 13.808 1.00 97.31 114 GLU A CA 1
ATOM 898 C C . GLU A 1 114 ? 3.196 2.658 14.298 1.00 97.31 114 GLU A C 1
ATOM 900 O O . GLU A 1 114 ? 2.925 2.618 15.497 1.00 97.31 114 GLU A O 1
ATOM 905 N N . ALA A 1 115 ? 2.244 2.846 13.384 1.00 96.25 115 ALA A N 1
ATOM 906 C CA . ALA A 1 115 ? 0.835 2.986 13.742 1.00 96.25 115 ALA A CA 1
ATOM 907 C C . ALA A 1 115 ? 0.260 1.695 14.343 1.00 96.25 115 ALA A C 1
ATOM 909 O O . ALA A 1 115 ? -0.538 1.765 15.275 1.00 96.25 115 ALA A O 1
ATOM 910 N N . ALA A 1 116 ? 0.687 0.526 13.855 1.00 96.25 116 ALA A N 1
ATOM 911 C CA . ALA A 1 116 ? 0.283 -0.759 14.422 1.00 96.25 116 ALA A CA 1
ATOM 912 C C . ALA A 1 116 ? 0.780 -0.905 15.869 1.00 96.25 116 ALA A C 1
ATOM 914 O O . ALA A 1 116 ? -0.007 -1.196 16.769 1.00 96.25 116 ALA A O 1
ATOM 915 N N . SER A 1 117 ? 2.063 -0.607 16.113 1.00 93.62 117 SER A N 1
ATOM 916 C CA . SER A 1 117 ? 2.655 -0.735 17.449 1.00 93.62 117 SER A CA 1
ATOM 917 C C . SER A 1 117 ? 2.083 0.268 18.454 1.00 93.62 117 SER A C 1
ATOM 919 O O . SER A 1 117 ? 1.728 -0.111 19.566 1.00 93.62 117 SER A O 1
ATOM 921 N N . THR A 1 118 ? 1.955 1.539 18.073 1.00 90.25 118 THR A N 1
ATOM 922 C CA . THR A 1 118 ? 1.450 2.601 18.963 1.00 90.25 118 THR A CA 1
ATOM 923 C C . THR A 1 118 ? -0.060 2.529 19.177 1.00 90.25 118 THR A C 1
ATOM 925 O O . THR A 1 118 ? -0.551 2.873 20.251 1.00 90.25 118 THR A O 1
ATOM 928 N N . GLY A 1 119 ? -0.802 2.067 18.170 1.00 80.25 119 GLY A N 1
ATOM 929 C CA . GLY A 1 119 ? -2.256 1.949 18.201 1.00 80.25 119 GLY A CA 1
ATOM 930 C C . GLY A 1 119 ? -2.775 0.651 18.810 1.00 80.25 119 GLY A C 1
ATOM 931 O O . GLY A 1 119 ? -3.987 0.485 18.867 1.00 80.25 119 GLY A O 1
ATOM 932 N N . SER A 1 120 ? -1.911 -0.273 19.250 1.00 86.50 120 SER A N 1
ATOM 933 C CA . SER A 1 120 ? -2.326 -1.628 19.668 1.00 86.50 120 SER A CA 1
ATOM 934 C C . SER A 1 120 ? -3.162 -2.345 18.593 1.00 86.50 120 SER A C 1
ATOM 936 O O . SER A 1 120 ? -4.166 -2.987 18.892 1.00 86.50 120 SER A O 1
ATOM 938 N N . ALA A 1 121 ? -2.780 -2.173 17.327 1.00 95.12 121 ALA A N 1
ATOM 939 C CA . ALA A 1 121 ? -3.369 -2.868 16.188 1.00 95.12 121 ALA A CA 1
ATOM 940 C C . ALA A 1 121 ? -2.408 -3.961 15.701 1.00 95.12 121 ALA A C 1
ATOM 942 O O . ALA A 1 121 ? -1.188 -3.839 15.831 1.00 95.12 121 ALA A O 1
ATOM 943 N N . ASP A 1 122 ? -2.943 -5.025 15.114 1.00 97.62 122 ASP A N 1
ATOM 944 C CA . ASP A 1 122 ? -2.130 -6.092 14.543 1.00 97.62 122 ASP A CA 1
ATOM 945 C C . ASP A 1 122 ? -1.422 -5.597 13.275 1.00 97.62 122 ASP A C 1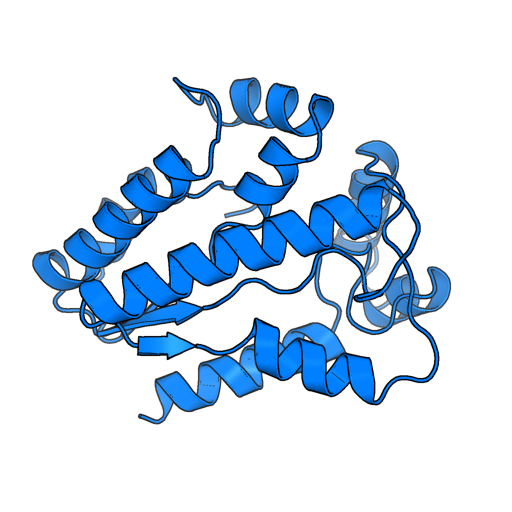
ATOM 947 O O . ASP A 1 122 ? -2.002 -4.888 12.451 1.00 97.62 122 ASP A O 1
ATOM 951 N N . TYR A 1 123 ? -0.163 -5.987 13.084 1.00 98.38 123 TYR A N 1
ATOM 952 C CA . TYR A 1 123 ? 0.571 -5.707 11.851 1.00 98.38 123 TYR A CA 1
ATOM 953 C C . TYR A 1 123 ? 0.489 -6.906 10.906 1.00 98.38 123 TYR A C 1
ATOM 955 O O . TYR A 1 123 ? 0.950 -7.995 11.248 1.00 98.38 123 TYR A O 1
ATOM 963 N N . ILE A 1 124 ? -0.044 -6.704 9.699 1.00 98.62 124 ILE A N 1
ATOM 964 C CA . ILE A 1 124 ? -0.091 -7.727 8.648 1.00 98.62 124 ILE A CA 1
ATOM 965 C C . ILE A 1 124 ? 1.143 -7.540 7.741 1.00 98.62 124 ILE A C 1
ATOM 967 O O . ILE A 1 124 ? 1.216 -6.544 7.011 1.00 98.62 124 ILE A O 1
ATOM 971 N N . PRO A 1 125 ? 2.117 -8.477 7.759 1.00 98.25 125 PRO A N 1
ATOM 972 C CA . PRO A 1 125 ? 3.407 -8.339 7.079 1.00 98.25 125 PRO A CA 1
ATOM 973 C C . PRO A 1 125 ? 3.313 -8.711 5.589 1.00 98.25 125 PRO A C 1
ATOM 975 O O . PRO A 1 125 ? 3.958 -9.648 5.110 1.00 98.25 125 PRO A O 1
ATOM 978 N N . PHE A 1 126 ? 2.439 -8.020 4.854 1.00 98.62 126 PHE A N 1
ATOM 979 C CA . PHE A 1 126 ? 2.196 -8.290 3.438 1.00 98.62 126 PHE A CA 1
ATOM 980 C C . PHE A 1 126 ? 3.417 -7.954 2.572 1.00 98.62 126 PHE A C 1
ATOM 982 O O . PHE A 1 126 ? 3.836 -8.781 1.766 1.00 98.62 126 PHE A O 1
ATOM 989 N N . TYR A 1 127 ? 4.023 -6.781 2.768 1.00 98.44 127 TYR A N 1
ATOM 990 C CA . TYR A 1 127 ? 5.241 -6.359 2.074 1.00 98.44 127 TYR A CA 1
ATOM 991 C C . TYR A 1 127 ? 6.372 -7.373 2.236 1.00 98.44 127 TYR A C 1
ATOM 993 O O . TYR A 1 127 ? 7.016 -7.749 1.263 1.00 98.44 127 TYR A O 1
ATOM 1001 N N . GLU A 1 128 ? 6.598 -7.847 3.457 1.00 98.19 128 GLU A N 1
ATOM 1002 C CA . GLU A 1 128 ? 7.646 -8.809 3.779 1.00 98.19 128 GLU A CA 1
ATOM 1003 C C . GLU A 1 128 ? 7.408 -10.140 3.060 1.00 98.19 128 GLU A C 1
ATOM 1005 O O . GLU A 1 128 ? 8.296 -10.624 2.357 1.00 98.19 128 GLU A O 1
ATOM 1010 N N . ALA A 1 129 ? 6.184 -10.676 3.141 1.00 98.06 129 ALA A N 1
ATOM 1011 C CA . ALA A 1 129 ? 5.802 -11.886 2.415 1.00 98.06 129 ALA A CA 1
ATOM 1012 C C . ALA A 1 129 ? 5.960 -11.717 0.892 1.00 98.06 129 ALA A C 1
ATOM 1014 O O . ALA A 1 129 ? 6.370 -12.645 0.193 1.00 98.06 129 ALA A O 1
ATOM 1015 N N . PHE A 1 130 ? 5.679 -10.522 0.366 1.00 97.50 130 PHE A N 1
ATOM 1016 C CA . PHE A 1 130 ? 5.868 -10.203 -1.047 1.00 97.50 130 PHE A CA 1
ATOM 1017 C C . PHE A 1 130 ? 7.347 -10.192 -1.442 1.00 97.50 130 PHE A C 1
ATOM 1019 O O . PHE A 1 130 ? 7.726 -10.783 -2.453 1.00 97.50 130 PHE A O 1
ATOM 1026 N N . GLN A 1 131 ? 8.200 -9.568 -0.630 1.00 96.06 131 GLN A N 1
ATOM 1027 C CA . GLN A 1 131 ? 9.642 -9.501 -0.873 1.00 96.06 131 GLN A CA 1
ATOM 1028 C C . GLN A 1 131 ? 10.292 -10.889 -0.838 1.00 96.06 131 GLN A C 1
ATOM 1030 O O . GLN A 1 131 ? 11.159 -11.176 -1.663 1.00 96.06 131 GLN A O 1
ATOM 1035 N N . GLU A 1 132 ? 9.840 -11.781 0.048 1.00 95.69 132 GLU A N 1
ATOM 1036 C CA . GLU A 1 132 ? 10.285 -13.182 0.068 1.00 95.69 132 GLU A CA 1
ATOM 1037 C C . GLU A 1 132 ? 9.950 -13.924 -1.233 1.00 95.69 132 GLU A C 1
ATOM 1039 O O . GLU A 1 132 ? 10.738 -14.748 -1.702 1.00 95.69 132 GLU A O 1
ATOM 1044 N N . ARG A 1 133 ? 8.791 -13.630 -1.836 1.00 95.50 133 ARG A N 1
ATOM 1045 C CA . ARG A 1 133 ? 8.355 -14.230 -3.106 1.00 95.50 133 ARG A CA 1
ATOM 1046 C C . ARG A 1 133 ? 9.130 -13.650 -4.289 1.00 95.50 133 ARG A C 1
ATOM 1048 O O . ARG A 1 133 ? 9.598 -14.412 -5.135 1.00 95.50 133 ARG A O 1
ATOM 1055 N N . LEU A 1 134 ? 9.363 -12.337 -4.298 1.00 93.88 134 LEU A N 1
ATOM 1056 C CA . LEU A 1 134 ? 10.220 -11.677 -5.289 1.00 93.88 134 LEU A CA 1
ATOM 1057 C C . LEU A 1 134 ? 11.654 -12.213 -5.259 1.00 93.88 134 LEU A C 1
ATOM 1059 O O . LEU A 1 134 ? 12.205 -12.517 -6.310 1.00 93.88 134 LEU A O 1
ATOM 1063 N N . ALA A 1 135 ? 12.236 -12.421 -4.074 1.00 92.12 135 ALA A N 1
ATOM 1064 C CA . ALA A 1 135 ? 13.604 -12.929 -3.927 1.00 92.12 135 ALA A CA 1
ATOM 1065 C C . ALA A 1 135 ? 13.821 -14.335 -4.522 1.00 92.12 135 ALA A C 1
ATOM 1067 O O . ALA A 1 135 ? 14.958 -14.721 -4.785 1.00 92.12 135 ALA A O 1
ATOM 1068 N N . ARG A 1 136 ? 12.745 -15.104 -4.731 1.00 91.69 136 ARG A N 1
ATOM 1069 C CA . ARG A 1 136 ? 12.777 -16.448 -5.337 1.00 91.69 136 ARG A CA 1
ATOM 1070 C C . ARG A 1 136 ? 12.483 -16.437 -6.837 1.00 91.69 136 ARG A C 1
ATOM 1072 O O . ARG A 1 136 ? 12.446 -17.497 -7.455 1.00 91.69 136 ARG A O 1
ATOM 1079 N N . THR A 1 137 ? 12.241 -15.265 -7.416 1.00 87.75 137 THR A N 1
ATOM 1080 C CA . THR A 1 137 ? 11.849 -15.121 -8.816 1.00 87.75 137 THR A CA 1
ATOM 1081 C C . THR A 1 137 ? 13.061 -14.742 -9.661 1.00 87.75 137 THR A C 1
ATOM 1083 O O . THR A 1 137 ? 13.817 -13.845 -9.306 1.00 87.75 137 THR A O 1
ATOM 1086 N N . ALA A 1 138 ? 13.258 -15.431 -10.788 1.00 75.75 138 ALA A N 1
ATOM 1087 C CA . ALA A 1 138 ? 14.432 -15.241 -11.645 1.00 75.75 138 ALA A CA 1
ATOM 1088 C C . ALA A 1 138 ? 14.367 -13.979 -12.527 1.00 75.75 138 ALA A C 1
ATOM 1090 O O . ALA A 1 138 ? 15.395 -13.527 -13.025 1.00 75.75 138 ALA A O 1
ATOM 1091 N N . ALA A 1 139 ? 13.169 -13.429 -12.741 1.00 75.69 139 ALA A N 1
ATOM 1092 C CA . ALA A 1 139 ? 12.944 -12.249 -13.562 1.00 75.69 139 ALA A CA 1
ATOM 1093 C C . ALA A 1 139 ? 12.100 -11.228 -12.799 1.00 75.69 139 ALA A C 1
ATOM 1095 O O . ALA A 1 139 ? 10.984 -11.514 -12.374 1.00 75.69 139 ALA A O 1
ATOM 1096 N N . THR A 1 140 ? 12.640 -10.028 -12.664 1.00 83.94 140 THR A N 1
ATOM 1097 C CA . THR A 1 140 ? 12.030 -8.888 -11.989 1.00 83.94 140 THR A CA 1
ATOM 1098 C C . THR A 1 140 ? 11.867 -7.754 -12.988 1.00 83.94 140 THR A C 1
ATOM 1100 O O . THR A 1 140 ? 12.689 -7.562 -13.888 1.00 83.94 140 THR A O 1
ATOM 1103 N N . LYS A 1 141 ? 10.769 -7.004 -12.872 1.00 91.25 141 LYS A N 1
ATOM 1104 C CA . LYS A 1 141 ? 10.465 -5.905 -13.789 1.00 91.25 141 LYS A CA 1
ATOM 1105 C C . LYS A 1 141 ? 10.394 -4.567 -13.048 1.00 91.25 141 LYS A C 1
ATOM 1107 O O . LYS A 1 141 ? 9.580 -4.417 -12.133 1.00 91.25 141 LYS A O 1
ATOM 1112 N N . PRO A 1 142 ? 11.180 -3.551 -13.453 1.00 93.56 142 PRO A N 1
ATOM 1113 C CA . PRO A 1 142 ? 11.057 -2.222 -12.880 1.00 93.56 142 PRO A CA 1
ATOM 1114 C C . PRO A 1 142 ? 9.837 -1.481 -13.447 1.00 93.56 142 PRO A C 1
ATOM 1116 O O . PRO A 1 142 ? 9.570 -1.462 -14.651 1.00 93.56 142 PRO A O 1
ATOM 1119 N N . PHE A 1 143 ? 9.131 -0.785 -12.569 1.00 94.06 143 PHE A N 1
ATOM 1120 C CA . PHE A 1 143 ? 8.161 0.251 -12.869 1.00 94.06 143 PHE A CA 1
ATOM 1121 C C . PHE A 1 143 ? 8.883 1.576 -13.138 1.00 94.06 143 PHE A C 1
ATOM 1123 O O . PHE A 1 143 ? 9.266 2.333 -12.243 1.00 94.06 143 PHE A O 1
ATOM 1130 N N . THR A 1 144 ? 9.115 1.852 -14.418 1.00 92.62 144 THR A N 1
ATOM 1131 C CA . THR A 1 144 ? 9.953 2.977 -14.855 1.00 92.62 144 THR A CA 1
ATOM 1132 C C . THR A 1 144 ? 9.173 4.259 -15.118 1.00 92.62 144 THR A C 1
ATOM 1134 O O . THR A 1 144 ? 9.761 5.338 -15.125 1.00 92.62 144 THR A O 1
ATOM 1137 N N . ARG A 1 145 ? 7.855 4.174 -15.324 1.00 91.00 145 ARG A N 1
ATOM 1138 C CA . ARG A 1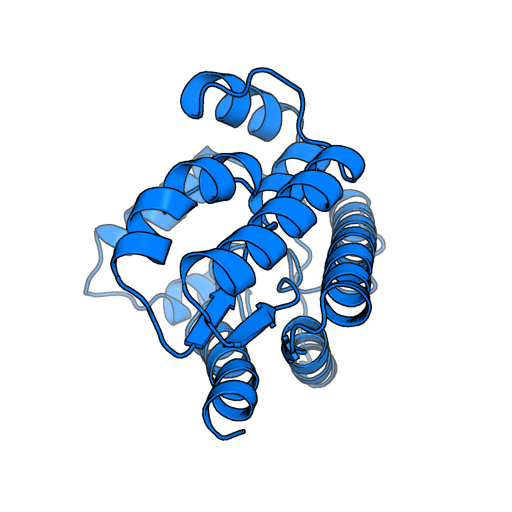 145 ? 6.995 5.335 -15.576 1.00 91.00 145 ARG A CA 1
ATOM 1139 C C . ARG A 1 145 ? 5.546 5.045 -15.222 1.00 91.00 145 ARG A C 1
ATOM 1141 O O . ARG A 1 145 ? 5.057 3.945 -15.454 1.00 91.00 145 ARG A O 1
ATOM 1148 N N . PHE A 1 146 ? 4.842 6.082 -14.788 1.00 89.25 146 PHE A N 1
ATOM 1149 C CA . PHE A 1 146 ? 3.391 6.060 -14.676 1.00 89.25 146 PHE A CA 1
ATOM 1150 C C . PHE A 1 146 ? 2.743 6.697 -15.913 1.00 89.25 146 PHE A C 1
ATOM 1152 O O . PHE A 1 146 ? 3.130 7.788 -16.333 1.00 89.25 146 PHE A O 1
ATOM 1159 N N . SER A 1 147 ? 1.737 6.031 -16.484 1.00 86.31 147 SER A N 1
ATOM 1160 C CA . SER A 1 147 ? 0.952 6.540 -17.611 1.00 86.31 147 SER A CA 1
ATOM 1161 C C . SER A 1 147 ? -0.528 6.253 -17.396 1.00 86.31 147 SER A C 1
ATOM 1163 O O . SER A 1 147 ? -0.929 5.095 -17.322 1.00 86.31 147 SER A O 1
ATOM 1165 N N . PHE A 1 148 ? -1.346 7.309 -17.363 1.00 83.00 148 PHE A N 1
ATOM 1166 C CA . PHE A 1 148 ? -2.804 7.179 -17.304 1.00 83.00 148 PHE A CA 1
ATOM 1167 C C . PHE A 1 148 ? -3.368 6.425 -18.508 1.00 83.00 148 PHE A C 1
ATOM 1169 O O . PHE A 1 148 ? -4.300 5.649 -18.347 1.00 83.00 148 PHE A O 1
ATOM 1176 N N . ALA A 1 149 ? -2.791 6.611 -19.698 1.00 81.00 149 ALA A N 1
ATOM 1177 C CA . ALA A 1 149 ? -3.223 5.890 -20.892 1.00 81.00 149 ALA A CA 1
ATOM 1178 C C . ALA A 1 149 ? -2.934 4.386 -20.777 1.00 81.00 149 ALA A C 1
ATOM 1180 O O . ALA A 1 149 ? -3.784 3.577 -21.133 1.00 81.00 149 ALA A O 1
ATOM 1181 N N . ALA A 1 150 ? -1.765 4.010 -20.243 1.00 79.25 150 ALA A N 1
ATOM 1182 C CA . ALA A 1 150 ? -1.432 2.605 -20.006 1.00 79.25 150 ALA A CA 1
ATOM 1183 C C . ALA A 1 150 ? -2.336 1.996 -18.925 1.00 79.25 150 ALA A C 1
ATOM 1185 O O . ALA A 1 150 ? -2.914 0.941 -19.154 1.00 79.25 150 ALA A O 1
ATOM 1186 N N . LEU A 1 151 ? -2.538 2.711 -17.812 1.00 78.31 151 LEU A N 1
ATOM 1187 C CA . LEU A 1 151 ? -3.445 2.303 -16.738 1.00 78.31 151 LEU A CA 1
ATOM 1188 C C . LEU A 1 151 ? -4.878 2.100 -17.251 1.00 78.31 151 LEU A C 1
ATOM 1190 O O . LEU A 1 151 ? -5.505 1.093 -16.950 1.00 78.31 151 LEU A O 1
ATOM 1194 N N . TYR A 1 152 ? -5.398 3.046 -18.039 1.00 78.12 152 TYR A N 1
ATOM 1195 C CA . TYR A 1 152 ? -6.752 2.976 -18.583 1.00 78.12 152 TYR A CA 1
ATOM 1196 C C . TYR A 1 152 ? -6.895 1.868 -19.626 1.00 78.12 152 TYR A C 1
ATOM 1198 O O . TYR A 1 152 ? -7.888 1.150 -19.614 1.00 78.12 152 TYR A O 1
ATOM 1206 N N . ARG A 1 153 ? -5.894 1.681 -20.494 1.00 78.56 153 ARG A N 1
ATOM 1207 C CA . ARG A 1 153 ? -5.844 0.544 -21.418 1.00 78.56 153 ARG A CA 1
ATOM 1208 C C . ARG A 1 153 ? -5.898 -0.772 -20.648 1.00 78.56 153 ARG A C 1
ATOM 1210 O O . ARG A 1 153 ? -6.715 -1.618 -20.980 1.00 78.56 153 ARG A O 1
ATOM 1217 N N . ASP A 1 154 ? -5.067 -0.934 -19.624 1.00 73.44 154 ASP A N 1
ATOM 1218 C CA . ASP A 1 154 ? -4.993 -2.177 -18.854 1.00 73.44 154 ASP A CA 1
ATOM 1219 C C . ASP A 1 154 ? -6.269 -2.389 -18.017 1.00 73.44 154 ASP A C 1
ATOM 1221 O O . ASP A 1 154 ? -6.756 -3.512 -17.919 1.00 73.44 154 ASP A O 1
ATOM 1225 N N . TYR A 1 155 ? -6.886 -1.312 -17.517 1.00 73.38 155 TYR A N 1
ATOM 1226 C CA . TYR A 1 155 ? -8.211 -1.333 -16.889 1.00 73.38 155 TYR A CA 1
ATOM 1227 C C . TYR A 1 155 ? -9.322 -1.752 -17.863 1.00 73.38 155 TYR A C 1
ATOM 1229 O O . TYR A 1 155 ? -10.130 -2.613 -17.531 1.00 73.38 155 TYR A O 1
ATOM 1237 N N . LEU A 1 156 ? -9.353 -1.194 -19.076 1.00 72.75 156 LEU A N 1
ATOM 1238 C CA . LEU A 1 156 ? -10.305 -1.590 -20.115 1.00 72.75 156 LEU A CA 1
ATOM 1239 C C . LEU A 1 156 ? -10.108 -3.046 -20.535 1.00 72.75 156 LEU A C 1
ATOM 1241 O O . LEU A 1 156 ? -11.086 -3.768 -20.691 1.00 72.75 156 LEU A O 1
ATOM 1245 N N . LEU A 1 157 ? -8.858 -3.495 -20.684 1.00 69.56 157 LEU A N 1
ATOM 1246 C CA . LEU A 1 157 ? -8.553 -4.907 -20.914 1.00 69.56 157 LEU A CA 1
ATOM 1247 C C . LEU A 1 157 ? -9.073 -5.770 -19.756 1.00 69.56 157 LEU A C 1
ATOM 1249 O O . LEU A 1 157 ? -9.598 -6.854 -20.001 1.00 69.56 157 LEU A O 1
ATOM 1253 N N . ARG A 1 158 ? -8.976 -5.265 -18.520 1.00 67.00 158 ARG A N 1
ATOM 1254 C CA . ARG A 1 158 ? -9.488 -5.922 -17.318 1.00 67.00 158 ARG A CA 1
ATOM 1255 C C . ARG A 1 158 ? -11.014 -6.036 -17.285 1.00 67.00 158 ARG A C 1
ATOM 1257 O O . ARG A 1 158 ? -11.516 -7.107 -16.970 1.00 67.00 158 ARG A O 1
ATOM 1264 N N . GLU A 1 159 ? -11.738 -4.956 -17.559 1.00 67.06 159 GLU A N 1
ATOM 1265 C CA . GLU A 1 159 ? -13.206 -4.929 -17.468 1.00 67.06 159 GLU A CA 1
ATOM 1266 C C . GLU A 1 159 ? -13.880 -5.568 -18.692 1.00 67.06 159 GLU A C 1
ATOM 1268 O O . GLU A 1 159 ? -14.931 -6.191 -18.568 1.00 67.06 159 GLU A O 1
ATOM 1273 N N . MET A 1 160 ? -13.296 -5.427 -19.888 1.00 60.81 160 MET A N 1
ATOM 1274 C CA . MET A 1 160 ? -13.970 -5.795 -21.140 1.00 60.81 160 MET A CA 1
ATOM 1275 C C . MET A 1 160 ? -13.690 -7.220 -21.637 1.00 60.81 160 MET A C 1
ATOM 1277 O O . MET A 1 160 ? -14.335 -7.649 -22.593 1.00 60.81 160 MET A O 1
ATOM 1281 N N . ILE A 1 161 ? -12.749 -7.975 -21.054 1.00 55.59 161 ILE A N 1
ATOM 1282 C CA . ILE A 1 161 ? -12.332 -9.269 -21.621 1.00 55.59 161 ILE A CA 1
ATOM 1283 C C . ILE A 1 161 ? -12.479 -10.409 -20.603 1.00 55.59 161 ILE A C 1
ATOM 1285 O O . ILE A 1 161 ? -11.508 -10.853 -20.008 1.00 55.59 161 ILE A O 1
ATOM 1289 N N . MET A 1 162 ? -13.671 -11.016 -20.525 1.00 50.75 162 MET A N 1
ATOM 1290 C CA . MET A 1 162 ? -13.865 -12.331 -19.870 1.00 50.75 162 MET A CA 1
ATOM 1291 C C . MET A 1 162 ? -13.043 -13.475 -20.513 1.00 50.75 162 MET A C 1
ATOM 1293 O O . MET A 1 162 ? -13.030 -14.589 -20.004 1.00 50.75 162 MET A O 1
ATOM 1297 N N . ARG A 1 163 ? -12.372 -13.229 -21.647 1.00 53.44 163 ARG A N 1
ATOM 1298 C CA . ARG A 1 163 ? -11.604 -14.221 -22.422 1.00 53.44 163 ARG A CA 1
ATOM 1299 C C . ARG A 1 163 ? -10.083 -14.188 -22.219 1.00 53.44 163 ARG A C 1
ATOM 1301 O O . ARG A 1 163 ? -9.422 -15.064 -22.762 1.00 53.44 163 ARG A O 1
ATOM 1308 N N . ARG A 1 164 ? -9.529 -13.202 -21.502 1.00 59.66 164 ARG A N 1
ATOM 1309 C CA . ARG A 1 164 ? -8.110 -13.171 -21.119 1.00 59.66 164 ARG A CA 1
ATOM 1310 C C . ARG A 1 164 ? -8.007 -12.928 -19.627 1.00 59.66 164 ARG A C 1
ATOM 1312 O O . ARG A 1 164 ? -8.574 -11.959 -19.132 1.00 59.66 164 ARG A O 1
ATOM 1319 N N . SER A 1 165 ? -7.300 -13.791 -18.907 1.00 77.81 165 SER A N 1
ATOM 1320 C CA . SER A 1 165 ? -7.134 -13.596 -17.466 1.00 77.81 165 SER A CA 1
ATOM 1321 C C . SER A 1 165 ? -6.154 -12.453 -17.178 1.00 77.81 165 SER A C 1
ATOM 1323 O O . SER A 1 165 ? -5.295 -12.117 -17.998 1.00 77.81 165 SER A O 1
ATOM 1325 N N . PHE A 1 166 ? -6.235 -11.860 -15.984 1.00 78.00 166 PHE A N 1
ATOM 1326 C CA . PHE A 1 166 ? -5.231 -10.891 -15.525 1.00 78.00 166 PHE A CA 1
ATOM 1327 C C . PHE A 1 166 ? -3.811 -11.452 -15.581 1.00 78.00 166 PHE A C 1
ATOM 1329 O O . PHE A 1 166 ? -2.869 -10.710 -15.860 1.00 78.00 166 PHE A O 1
ATOM 1336 N N . ASP A 1 167 ? -3.669 -12.762 -15.397 1.00 82.31 167 ASP A N 1
ATOM 1337 C CA . ASP A 1 167 ? -2.385 -13.449 -15.464 1.00 82.31 167 ASP A CA 1
ATOM 1338 C C . ASP A 1 167 ? -1.830 -13.479 -16.894 1.00 82.31 167 ASP A C 1
ATOM 1340 O O . ASP A 1 167 ? -0.622 -13.385 -17.091 1.00 82.31 167 ASP A O 1
ATOM 1344 N N . GLU A 1 168 ? -2.685 -13.544 -17.917 1.00 81.25 168 GLU A N 1
ATOM 1345 C CA . GLU A 1 168 ? -2.244 -13.427 -19.311 1.00 81.25 168 GLU A CA 1
ATOM 1346 C C . GLU A 1 168 ? -1.752 -12.016 -19.642 1.00 81.25 168 GLU A C 1
ATOM 1348 O O . GLU A 1 168 ? -0.708 -11.866 -20.280 1.00 81.25 168 GLU A O 1
ATOM 1353 N N . ILE A 1 169 ? -2.459 -10.981 -19.175 1.00 80.88 169 ILE A N 1
ATOM 1354 C CA . ILE A 1 169 ? -2.037 -9.580 -19.344 1.00 80.88 169 ILE A CA 1
ATOM 1355 C C . ILE A 1 169 ? -0.706 -9.350 -18.620 1.00 80.88 169 ILE A C 1
ATOM 1357 O O . ILE A 1 169 ? 0.242 -8.840 -19.219 1.00 80.88 169 ILE A O 1
ATOM 1361 N N . SER A 1 170 ? -0.623 -9.793 -17.365 1.00 85.38 170 SER A N 1
ATOM 1362 C CA . SER A 1 170 ? 0.573 -9.758 -16.522 1.00 85.38 170 SER A CA 1
ATOM 1363 C C . SER A 1 170 ? 1.784 -10.378 -17.231 1.00 85.38 170 SER A C 1
ATOM 1365 O O . SER A 1 170 ? 2.765 -9.673 -17.486 1.00 85.38 170 SER A O 1
ATOM 1367 N N . ARG A 1 171 ? 1.6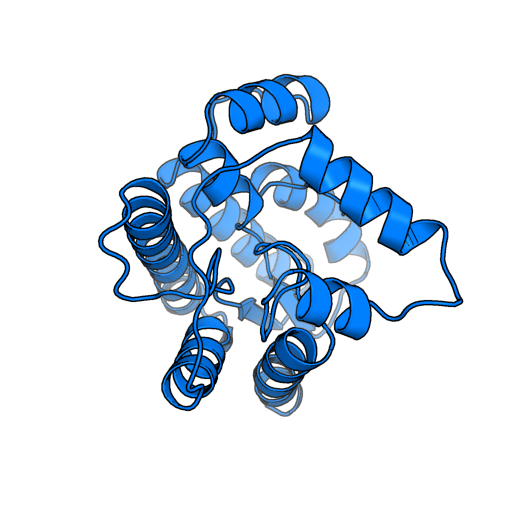68 -11.636 -17.692 1.00 84.56 171 ARG A N 1
ATOM 1368 C CA . ARG A 1 171 ? 2.732 -12.339 -18.431 1.00 84.56 171 ARG A CA 1
ATOM 1369 C C . ARG A 1 171 ? 3.119 -11.634 -19.725 1.00 84.56 171 ARG A C 1
ATOM 1371 O O . ARG A 1 171 ? 4.307 -11.483 -19.993 1.00 84.56 171 ARG A O 1
ATOM 1378 N N . SER A 1 172 ? 2.145 -11.166 -20.510 1.00 84.25 172 SER A N 1
ATOM 1379 C CA . SER A 1 172 ? 2.422 -10.468 -21.778 1.00 84.25 172 SER A CA 1
ATOM 1380 C C . SER A 1 172 ? 3.191 -9.161 -21.579 1.00 84.25 172 SER A C 1
ATOM 1382 O O . SER A 1 172 ? 3.986 -8.763 -22.426 1.00 84.25 172 SER A O 1
ATOM 1384 N N . ASN A 1 173 ? 2.993 -8.520 -20.426 1.00 84.69 173 ASN A N 1
ATOM 1385 C CA . ASN A 1 173 ? 3.719 -7.330 -20.026 1.00 84.69 173 ASN A CA 1
ATOM 1386 C C . ASN A 1 173 ? 4.999 -7.663 -19.239 1.00 84.69 173 ASN A C 1
ATOM 1388 O O . ASN A 1 173 ? 5.726 -6.737 -18.899 1.00 84.69 173 ASN A O 1
ATOM 1392 N N . GLY A 1 174 ? 5.319 -8.927 -18.957 1.00 89.31 174 GLY A N 1
ATOM 1393 C CA . GLY A 1 174 ? 6.519 -9.320 -18.210 1.00 89.31 174 GLY A CA 1
ATOM 1394 C C . GLY A 1 174 ? 6.451 -9.041 -16.705 1.00 89.31 174 GLY A C 1
ATOM 1395 O O . GLY A 1 174 ? 7.493 -8.862 -16.083 1.00 89.31 174 GLY A O 1
ATOM 1396 N N . TRP A 1 175 ? 5.249 -8.959 -16.136 1.00 92.44 175 TRP A N 1
ATOM 1397 C CA . TRP A 1 175 ? 5.035 -8.894 -14.690 1.00 92.44 175 TRP A CA 1
ATOM 1398 C C . TRP A 1 175 ? 4.813 -10.299 -14.117 1.00 92.44 175 TRP A C 1
ATOM 1400 O O . TRP A 1 175 ? 4.240 -11.158 -14.787 1.00 92.44 175 TRP A O 1
ATOM 1410 N N . GLN A 1 176 ? 5.268 -10.528 -12.888 1.00 93.88 176 GLN A N 1
ATOM 1411 C CA . GLN A 1 176 ? 5.167 -11.819 -12.197 1.00 93.88 176 GLN A CA 1
ATOM 1412 C C . GLN A 1 176 ? 4.051 -11.834 -11.152 1.00 93.88 176 GLN A C 1
ATOM 1414 O O . GLN A 1 176 ? 3.329 -12.820 -11.026 1.00 93.88 176 GLN A O 1
ATOM 1419 N N . PHE A 1 177 ? 3.870 -10.725 -10.437 1.00 94.81 177 PHE A N 1
ATOM 1420 C CA . PHE A 1 177 ? 2.914 -10.572 -9.338 1.00 94.81 177 PHE A CA 1
ATOM 1421 C C . PHE A 1 177 ? 1.940 -9.406 -9.553 1.00 94.81 177 PHE A C 1
ATOM 1423 O O . PHE A 1 177 ? 0.917 -9.311 -8.870 1.00 94.81 177 PHE A O 1
ATOM 1430 N N . HIS A 1 178 ? 2.233 -8.524 -10.509 1.00 93.38 178 HIS A N 1
ATOM 1431 C CA . HIS A 1 178 ? 1.374 -7.407 -10.883 1.00 93.38 178 HIS A CA 1
ATOM 1432 C C . HIS A 1 178 ? 0.761 -7.572 -12.274 1.00 93.38 178 HIS A C 1
ATOM 1434 O O . HIS A 1 178 ? 1.231 -8.341 -13.100 1.00 93.38 178 HIS A O 1
ATOM 1440 N N . ILE A 1 179 ? -0.280 -6.805 -12.571 1.00 89.06 179 ILE A N 1
ATOM 1441 C CA . ILE A 1 179 ? -0.858 -6.670 -13.914 1.00 89.06 179 ILE A CA 1
ATOM 1442 C C . ILE A 1 179 ? -0.133 -5.561 -14.686 1.00 89.06 179 ILE A C 1
ATOM 1444 O O . ILE A 1 179 ? 0.192 -5.714 -15.863 1.00 89.06 179 ILE A O 1
ATOM 1448 N N . ASP A 1 180 ? 0.133 -4.447 -14.003 1.00 88.75 180 ASP A N 1
ATOM 1449 C CA . ASP A 1 180 ? 0.652 -3.193 -14.562 1.00 88.75 180 ASP A CA 1
ATOM 1450 C C . ASP A 1 180 ? 1.794 -2.583 -13.722 1.00 88.75 180 ASP A C 1
ATOM 1452 O O . ASP A 1 180 ? 2.266 -1.485 -14.014 1.00 88.75 180 ASP A O 1
ATOM 1456 N N . GLY A 1 181 ? 2.260 -3.302 -12.697 1.00 92.31 181 GLY A N 1
ATOM 1457 C CA . GLY A 1 181 ? 3.228 -2.835 -11.699 1.00 92.31 181 GLY A CA 1
ATOM 1458 C C . GLY A 1 181 ? 2.607 -2.121 -10.493 1.00 92.31 181 GLY A C 1
ATOM 1459 O O . GLY A 1 181 ? 3.347 -1.623 -9.649 1.00 92.31 181 GLY A O 1
ATOM 1460 N N . ILE A 1 182 ? 1.273 -2.056 -10.407 1.00 93.06 182 ILE A N 1
ATOM 1461 C CA . ILE A 1 182 ? 0.525 -1.469 -9.283 1.00 93.06 182 ILE A CA 1
ATOM 1462 C C . ILE A 1 182 ? -0.523 -2.457 -8.763 1.00 93.06 182 ILE A C 1
ATOM 1464 O O . ILE A 1 182 ? -0.603 -2.721 -7.566 1.00 93.06 182 ILE A O 1
ATOM 1468 N N . HIS A 1 183 ? -1.342 -3.000 -9.659 1.00 92.31 183 HIS A N 1
ATOM 1469 C CA . HIS A 1 183 ? -2.421 -3.922 -9.323 1.00 92.31 183 HIS A CA 1
ATOM 1470 C C . HIS A 1 183 ? -1.918 -5.357 -9.303 1.00 92.31 183 HIS A C 1
ATOM 1472 O O . HIS A 1 183 ? -1.157 -5.750 -10.182 1.00 92.31 183 HIS A O 1
ATOM 1478 N N . LEU A 1 184 ? -2.373 -6.142 -8.331 1.00 93.06 184 LEU A N 1
ATOM 1479 C CA . LEU A 1 184 ? -1.976 -7.538 -8.171 1.00 93.06 184 LEU A CA 1
ATOM 1480 C C . LEU A 1 184 ? -2.641 -8.429 -9.225 1.00 93.06 184 LEU A C 1
ATOM 1482 O O . LEU A 1 184 ? -3.822 -8.254 -9.533 1.00 93.06 184 LEU A O 1
ATOM 1486 N N . ASN A 1 185 ? -1.888 -9.393 -9.749 1.00 91.62 185 ASN A N 1
ATOM 1487 C CA . ASN A 1 185 ? -2.444 -10.541 -10.466 1.00 91.62 185 ASN A CA 1
ATOM 1488 C C . ASN A 1 185 ? -2.850 -11.645 -9.461 1.00 91.62 185 ASN A C 1
ATOM 1490 O O . ASN A 1 185 ? -2.864 -11.403 -8.248 1.00 91.62 185 ASN A O 1
ATOM 1494 N N . THR A 1 186 ? -3.168 -12.853 -9.936 1.00 92.06 186 THR A N 1
ATOM 1495 C CA . THR A 1 186 ? -3.563 -13.966 -9.055 1.00 92.06 186 THR A CA 1
ATOM 1496 C C . THR A 1 186 ? -2.467 -14.332 -8.050 1.00 92.06 186 THR A C 1
ATOM 1498 O O . THR A 1 186 ? -2.749 -14.473 -6.861 1.00 92.06 186 THR A O 1
ATOM 1501 N N . GLU A 1 187 ? -1.207 -14.419 -8.485 1.00 93.69 187 GLU A N 1
ATOM 1502 C CA . GLU A 1 187 ? -0.088 -14.767 -7.601 1.00 93.69 187 GLU A CA 1
ATOM 1503 C C . GLU A 1 187 ? 0.202 -13.675 -6.570 1.00 93.69 187 GLU A C 1
ATOM 1505 O O . GLU A 1 187 ? 0.372 -13.979 -5.390 1.00 93.69 187 GLU A O 1
ATOM 1510 N N . GLY A 1 188 ? 0.189 -12.400 -6.971 1.00 95.50 188 GLY A N 1
ATOM 1511 C CA . GLY A 1 188 ? 0.303 -11.282 -6.030 1.00 95.50 188 GLY A CA 1
ATOM 1512 C C . GLY A 1 188 ? -0.847 -11.260 -5.017 1.00 95.50 188 GLY A C 1
ATOM 1513 O O . GLY A 1 188 ? -0.631 -11.033 -3.825 1.00 95.50 188 GLY A O 1
ATOM 1514 N N . GLY A 1 189 ? -2.068 -11.557 -5.475 1.00 96.19 189 GLY A N 1
ATOM 1515 C CA . GLY A 1 189 ? -3.253 -11.684 -4.629 1.00 96.19 189 GLY A CA 1
ATOM 1516 C C . GLY A 1 189 ? -3.133 -12.820 -3.616 1.00 96.19 189 GLY A C 1
ATOM 1517 O O . GLY A 1 189 ? -3.475 -12.628 -2.451 1.00 96.19 189 GLY A O 1
ATOM 1518 N N . ARG A 1 190 ? -2.567 -13.964 -4.017 1.00 97.31 190 ARG A N 1
ATOM 1519 C CA . ARG A 1 190 ? -2.345 -15.111 -3.126 1.00 97.31 190 ARG A CA 1
ATOM 1520 C C . ARG A 1 190 ? -1.426 -14.764 -1.952 1.00 97.31 190 ARG A C 1
ATOM 1522 O O . ARG A 1 190 ? -1.689 -15.169 -0.822 1.00 97.31 190 ARG A O 1
ATOM 1529 N N . ILE A 1 191 ? -0.384 -13.966 -2.194 1.00 98.00 191 ILE A N 1
ATOM 1530 C CA . ILE A 1 191 ? 0.515 -13.476 -1.134 1.00 98.00 191 ILE A CA 1
ATOM 1531 C C . ILE A 1 191 ? -0.265 -12.634 -0.117 1.00 98.00 191 ILE A C 1
ATOM 1533 O O . ILE A 1 191 ? -0.102 -12.814 1.091 1.00 98.00 191 ILE A O 1
ATOM 1537 N N . LEU A 1 192 ? -1.133 -11.736 -0.598 1.00 97.94 192 LEU A N 1
ATOM 1538 C CA . LEU A 1 192 ? -1.976 -10.911 0.267 1.00 97.94 192 LEU A CA 1
ATOM 1539 C C . LEU A 1 192 ? -2.930 -11.774 1.094 1.00 97.94 192 LEU A C 1
ATOM 1541 O O . LEU A 1 192 ? -3.015 -11.589 2.306 1.00 97.94 192 LEU A O 1
ATOM 1545 N N . THR A 1 193 ? -3.625 -12.721 0.461 1.00 97.62 193 THR A N 1
ATOM 1546 C CA . THR A 1 193 ? -4.584 -13.583 1.162 1.00 97.62 193 THR A CA 1
ATOM 1547 C C . THR A 1 193 ? -3.900 -14.445 2.215 1.00 97.62 193 THR A C 1
ATOM 1549 O O . THR A 1 193 ? -4.412 -14.540 3.321 1.00 97.62 193 THR A O 1
ATOM 1552 N N . GLU A 1 194 ? -2.715 -14.998 1.934 1.00 97.75 194 GLU A N 1
ATOM 1553 C CA . GLU A 1 194 ? -1.929 -15.759 2.919 1.00 97.75 194 GLU A CA 1
ATOM 1554 C C . GLU A 1 194 ? -1.502 -14.884 4.110 1.00 97.75 194 GLU A C 1
ATOM 1556 O O . GLU A 1 194 ? -1.577 -15.308 5.264 1.00 97.75 194 GLU A O 1
ATOM 1561 N N . ALA A 1 195 ? -1.067 -13.644 3.853 1.00 97.69 195 ALA A N 1
ATOM 1562 C CA . ALA A 1 195 ? -0.682 -12.717 4.914 1.00 97.69 195 ALA A CA 1
ATOM 1563 C C . ALA A 1 195 ? -1.878 -12.316 5.791 1.00 97.69 195 ALA A C 1
ATOM 1565 O O . ALA A 1 195 ? -1.759 -12.310 7.015 1.00 97.69 195 ALA A O 1
ATOM 1566 N N . VAL A 1 196 ? -3.019 -12.023 5.167 1.00 97.62 196 VAL A N 1
ATOM 1567 C CA . VAL A 1 196 ? -4.269 -11.655 5.841 1.00 97.62 196 VAL A CA 1
ATOM 1568 C C . VAL A 1 196 ? -4.867 -12.826 6.620 1.00 97.62 196 VAL A C 1
ATOM 1570 O O . VAL A 1 196 ? -5.338 -12.620 7.736 1.00 97.62 196 VAL A O 1
ATOM 1573 N N . GLN A 1 197 ? -4.829 -14.045 6.075 1.00 97.62 197 GLN A N 1
ATOM 1574 C CA . GLN A 1 197 ? -5.415 -15.223 6.718 1.00 97.62 197 GLN A CA 1
ATOM 1575 C C . GLN A 1 197 ? -4.809 -15.460 8.106 1.00 97.62 197 GLN A C 1
ATOM 1577 O O . GLN A 1 197 ? -5.540 -15.681 9.062 1.00 97.62 197 GLN A O 1
ATOM 1582 N N . ARG A 1 198 ? -3.490 -15.274 8.253 1.00 95.69 198 ARG A N 1
ATOM 1583 C CA . ARG A 1 198 ? -2.809 -15.375 9.557 1.00 95.69 198 ARG A CA 1
ATOM 1584 C C . ARG A 1 198 ? -3.350 -14.409 10.614 1.00 95.69 198 ARG A C 1
ATOM 1586 O O . ARG A 1 198 ? -3.324 -14.738 11.791 1.00 95.69 198 ARG A O 1
ATOM 1593 N N . PHE A 1 199 ? -3.814 -13.226 10.211 1.00 96.62 199 PHE A N 1
ATOM 1594 C CA . PHE A 1 199 ? -4.471 -12.287 11.122 1.00 96.62 199 PHE A CA 1
ATOM 1595 C C . PHE A 1 199 ? -5.890 -12.748 11.472 1.00 96.62 199 PHE A C 1
ATOM 1597 O O . PHE A 1 199 ? -6.298 -12.664 12.629 1.00 96.62 199 PHE A O 1
ATOM 1604 N N . LEU A 1 200 ? -6.637 -13.256 10.491 1.00 95.50 200 LEU A N 1
ATOM 1605 C CA . LEU A 1 200 ? -7.998 -13.746 10.713 1.00 95.50 200 LEU A CA 1
ATOM 1606 C C . LEU A 1 200 ? -8.041 -14.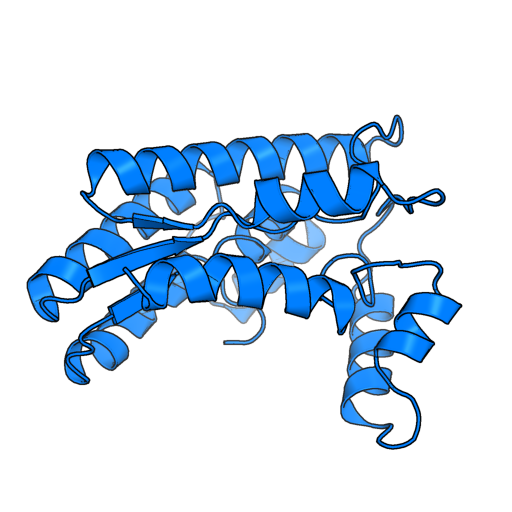974 11.634 1.00 95.50 200 LEU A C 1
ATOM 1608 O O . LEU A 1 200 ? -8.976 -15.084 12.422 1.00 95.50 200 LEU A O 1
ATOM 1612 N N . ASP A 1 201 ? -7.023 -15.833 11.567 1.00 95.56 201 ASP A N 1
ATOM 1613 C CA . ASP A 1 201 ? -6.902 -17.058 12.371 1.00 95.56 201 ASP A CA 1
ATOM 1614 C C . ASP A 1 201 ? -6.397 -16.817 13.805 1.00 95.56 201 ASP A C 1
ATOM 1616 O O . ASP A 1 201 ? -6.315 -17.760 14.595 1.00 95.56 201 ASP A O 1
ATOM 1620 N N . SER A 1 202 ? -6.015 -15.579 14.133 1.00 88.12 202 SER A N 1
ATOM 1621 C CA . SER A 1 202 ? -5.476 -15.209 15.448 1.00 88.12 202 SER A CA 1
ATOM 1622 C C . SER A 1 202 ? -6.517 -14.701 16.437 1.00 88.12 202 SER A C 1
ATOM 1624 O O . SER A 1 202 ? -7.678 -14.401 16.059 1.00 88.12 202 SER A O 1
#

Sequence (202 aa):
MGGDLSFNAVRHLDRVTALRPERVIVLIGTNDVMASAFPNFRRFVRVWKRLSEEPSTARFKENLTVIVRRLQREADARVGLSSLAPLGEEPRSAHPVQARLNGLIATYNGIIREAASTGSADYIPFYEAFQERLARTAATKPFTRFSFAALYRDYLLREMIMRRSFDEISRSNGWQFHIDGIHLNTEGGRILTEAVQRFLDS

Secondary structure (DSSP, 8-state):
-TT--HHHHHHHHHHHHTT--SEEEE---HHHHHHHH-HHHHHHHHHHTT-SS---HHHHHHHHHHHHHHHHHHH-PEEEEEPPPPSSS-TT--SHHHHHHHHHHHHHHHHHHHHHHHTT-EEE-HHHHHHHHHTT-S---------HHHHHHHHHHHHH-TTS-HHHHHHHTT-SSBSSSSSB-HHHHHHHHHHHHHHHT-